Protein AF-A0A8T5U4L3-F1 (afdb_monomer)

Nearest PDB structures (foldseek):
  8riu-assembly1_E  TM=8.566E-01  e=4.916E-09  Candidatus Methanoperedenaceae archaeon GB50
  5dqr-assembly2_E  TM=9.460E-01  e=4.129E-04  Arabidopsis thaliana
  5dqr-assembly1_C  TM=8.097E-01  e=1.346E-04  Arabidopsis thaliana
  5dqr-assembly2_D  TM=8.123E-01  e=2.603E-04  Arabidopsis thaliana
  5dqr-assembly1_A  TM=8.118E-01  e=3.388E-04  Arabidopsis thaliana

Sequence (179 aa):
MVSETESLIAYTFLKNKIIDPGFCTLCGACEIACPLGALHLKTEKVERLTDCSKGLDLCPICYEICPHSEALLLRSLSFVADAPVKNEAVGYYRKIVLAQAGDSQLRSQSRGGAVVTSLLKYGMESGFFDSAIVTQAESQNPSKPVPKVAIVPDDILSAIGSKFFPSSVATAYGSAVYG

Mean predicted aligned error: 5.77 Å

Structure (mmCIF, N/CA/C/O backbone):
data_AF-A0A8T5U4L3-F1
#
_entry.id   AF-A0A8T5U4L3-F1
#
loop_
_atom_site.group_PDB
_atom_site.i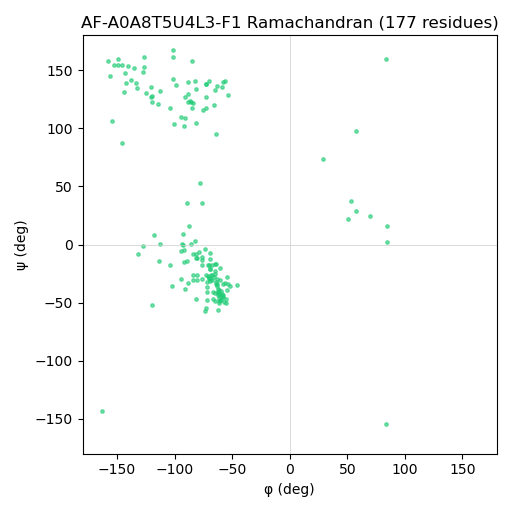d
_atom_site.type_symbol
_atom_site.label_atom_id
_atom_site.label_alt_id
_atom_site.label_comp_id
_atom_site.label_asym_id
_atom_site.label_entity_id
_atom_site.label_seq_id
_atom_site.pdbx_PDB_ins_code
_atom_site.Cartn_x
_atom_site.Cartn_y
_atom_site.Cartn_z
_atom_site.occupancy
_atom_site.B_iso_or_equiv
_atom_site.auth_seq_id
_atom_site.auth_comp_id
_atom_site.auth_asym_id
_atom_site.auth_atom_id
_atom_site.pdbx_PDB_model_num
ATOM 1 N N . MET A 1 1 ? 1.076 -1.850 -40.731 1.00 33.22 1 MET A N 1
ATOM 2 C CA . MET A 1 1 ? 2.542 -1.754 -40.588 1.00 33.22 1 MET A CA 1
ATOM 3 C C . MET A 1 1 ? 2.840 -1.894 -39.108 1.00 33.22 1 MET A C 1
ATOM 5 O O . MET A 1 1 ? 2.626 -0.948 -38.369 1.00 33.22 1 MET A O 1
ATOM 9 N N . VAL A 1 2 ? 3.163 -3.111 -38.671 1.00 37.88 2 VAL A N 1
ATOM 10 C CA . VAL A 1 2 ? 3.524 -3.417 -37.279 1.00 37.88 2 VAL A CA 1
ATOM 11 C C . VAL A 1 2 ? 5.042 -3.286 -37.226 1.00 37.88 2 VAL A C 1
ATOM 13 O O . VAL A 1 2 ? 5.737 -4.117 -37.805 1.00 37.88 2 VAL A O 1
ATOM 16 N N . SER A 1 3 ? 5.545 -2.172 -36.697 1.00 37.97 3 SER A N 1
ATOM 17 C CA . SER A 1 3 ? 6.983 -1.904 -36.633 1.00 37.97 3 SER A CA 1
ATOM 18 C C . SER A 1 3 ? 7.575 -2.469 -35.346 1.00 37.97 3 SER A C 1
ATOM 20 O O . SER A 1 3 ? 7.077 -2.160 -34.271 1.00 37.97 3 SER A O 1
ATOM 22 N N . GLU A 1 4 ? 8.659 -3.227 -35.513 1.00 42.72 4 GLU A N 1
ATOM 23 C CA . GLU A 1 4 ? 9.741 -3.471 -34.548 1.00 42.72 4 GLU A CA 1
ATOM 24 C C . GLU A 1 4 ? 9.340 -4.066 -33.190 1.00 42.72 4 GLU A C 1
ATOM 26 O O . GLU A 1 4 ? 8.959 -3.364 -32.263 1.00 42.72 4 GLU A O 1
ATOM 31 N N . THR A 1 5 ? 9.502 -5.392 -33.095 1.00 48.47 5 THR A N 1
ATOM 32 C CA . THR A 1 5 ? 9.809 -6.168 -31.880 1.00 48.47 5 THR A CA 1
ATOM 33 C C . THR A 1 5 ? 9.284 -5.547 -30.586 1.00 48.47 5 THR A C 1
ATOM 35 O O . THR A 1 5 ? 10.044 -4.986 -29.797 1.00 48.47 5 THR A O 1
ATOM 38 N N . GLU A 1 6 ? 7.971 -5.631 -30.371 1.00 55.09 6 GLU A N 1
ATOM 39 C CA . GLU A 1 6 ? 7.348 -5.150 -29.142 1.00 55.09 6 GLU A CA 1
ATOM 40 C C . GLU A 1 6 ? 7.887 -6.005 -27.985 1.00 55.09 6 GLU A C 1
ATOM 42 O O . GLU A 1 6 ? 7.457 -7.137 -27.766 1.00 55.09 6 GLU A O 1
ATOM 47 N N . SER A 1 7 ? 8.928 -5.511 -27.307 1.00 62.72 7 SER A N 1
ATOM 48 C CA . SER A 1 7 ? 9.550 -6.216 -26.191 1.00 62.72 7 SER A CA 1
ATOM 49 C C . SER A 1 7 ? 8.452 -6.553 -25.186 1.00 62.72 7 SER A C 1
ATOM 51 O O . SER A 1 7 ? 7.718 -5.647 -24.776 1.00 62.72 7 SER A O 1
ATOM 53 N N . LEU A 1 8 ? 8.345 -7.810 -24.749 1.00 79.69 8 LEU A N 1
ATOM 54 C CA . LEU A 1 8 ? 7.308 -8.249 -23.807 1.00 79.69 8 LEU A CA 1
ATOM 55 C C . LEU A 1 8 ? 7.631 -7.807 -22.362 1.00 79.69 8 LEU A C 1
ATOM 57 O O . LEU A 1 8 ? 7.391 -8.501 -21.375 1.00 79.69 8 LEU A O 1
ATOM 61 N N . ILE A 1 9 ? 8.227 -6.626 -22.226 1.00 88.94 9 ILE A N 1
ATOM 62 C CA . ILE A 1 9 ? 8.610 -5.999 -20.975 1.00 88.94 9 ILE A CA 1
ATOM 63 C C . ILE A 1 9 ? 7.443 -5.139 -20.505 1.00 88.94 9 ILE A C 1
ATOM 65 O O . ILE A 1 9 ? 7.170 -4.059 -21.036 1.00 88.94 9 ILE A O 1
ATOM 69 N N . ALA A 1 10 ? 6.777 -5.582 -19.442 1.00 90.75 10 ALA A N 1
ATOM 70 C CA . ALA A 1 10 ? 5.569 -4.936 -18.950 1.00 90.75 10 ALA A CA 1
ATOM 71 C C . ALA A 1 10 ? 5.796 -3.551 -18.328 1.00 90.75 10 ALA A C 1
ATOM 73 O O . ALA A 1 10 ? 4.831 -2.834 -18.068 1.00 90.75 10 ALA A O 1
ATOM 74 N N . TYR A 1 11 ? 7.052 -3.119 -18.152 1.00 93.31 11 TYR A N 1
ATOM 75 C CA . TYR A 1 11 ? 7.355 -1.749 -17.736 1.00 93.31 11 TYR A CA 1
ATOM 76 C C . TYR A 1 11 ? 6.715 -0.714 -18.666 1.00 93.31 11 TYR A C 1
ATOM 78 O O . TYR A 1 11 ? 6.194 0.285 -18.180 1.00 93.31 11 TYR A O 1
ATOM 86 N N . THR A 1 12 ? 6.700 -0.949 -19.981 1.00 90.88 12 THR A N 1
ATOM 87 C CA . THR A 1 12 ? 6.079 -0.019 -20.936 1.00 90.88 12 THR A CA 1
ATOM 88 C C . THR A 1 12 ? 4.577 0.121 -20.672 1.00 90.88 12 THR A C 1
ATOM 90 O O . THR A 1 12 ? 4.053 1.235 -20.652 1.00 90.88 12 THR A O 1
ATOM 93 N N . PHE A 1 13 ? 3.891 -0.984 -20.366 1.00 92.62 13 PHE A N 1
ATOM 94 C CA . PHE A 1 13 ? 2.477 -0.973 -19.982 1.00 92.62 13 PHE A CA 1
ATOM 95 C C . PHE A 1 13 ? 2.256 -0.274 -18.638 1.00 92.62 13 PHE A C 1
ATOM 97 O O . PHE A 1 13 ? 1.394 0.598 -18.544 1.00 92.62 13 PHE A O 1
ATOM 104 N N . LEU A 1 14 ? 3.064 -0.590 -17.621 1.00 94.69 14 LEU A N 1
ATOM 105 C CA . LEU A 1 14 ? 3.035 0.077 -16.315 1.00 94.69 14 LEU A CA 1
ATOM 106 C C . LEU A 1 14 ? 3.215 1.592 -16.459 1.00 94.69 14 LEU A C 1
ATOM 108 O O . LEU A 1 14 ? 2.450 2.366 -15.883 1.00 94.69 14 LEU A O 1
ATOM 112 N N . LYS A 1 15 ? 4.198 2.016 -17.256 1.00 94.69 15 LYS A N 1
ATOM 113 C CA . LYS A 1 15 ? 4.490 3.424 -17.503 1.00 94.69 15 LYS A CA 1
ATOM 114 C C . LYS A 1 15 ? 3.304 4.119 -18.169 1.00 94.69 15 LYS A C 1
ATOM 116 O O . LYS A 1 15 ? 2.768 5.064 -17.601 1.00 94.69 15 LYS A O 1
ATOM 121 N N . ASN A 1 16 ? 2.850 3.604 -19.308 1.00 94.06 16 ASN A N 1
ATOM 122 C CA . ASN A 1 16 ? 1.836 4.265 -20.130 1.00 94.06 16 ASN A CA 1
ATOM 123 C C . ASN A 1 16 ? 0.429 4.227 -19.513 1.00 94.06 16 ASN A C 1
ATOM 125 O O . ASN A 1 16 ? -0.362 5.137 -19.740 1.00 94.06 16 ASN A O 1
ATOM 129 N N . LYS A 1 17 ? 0.080 3.166 -18.771 1.00 94.62 17 LYS A N 1
ATOM 130 C CA . LYS A 1 17 ? -1.271 2.986 -18.212 1.00 94.62 17 LYS A CA 1
ATOM 131 C C . LYS A 1 17 ? -1.415 3.496 -16.783 1.00 94.62 17 LYS A C 1
ATOM 133 O O . LYS A 1 17 ? -2.518 3.885 -16.418 1.00 94.62 17 LYS A O 1
ATOM 138 N N . ILE A 1 18 ? -0.347 3.480 -15.981 1.00 95.50 18 ILE A N 1
ATOM 139 C CA . ILE A 1 18 ? -0.425 3.778 -14.541 1.00 95.50 18 ILE A CA 1
ATOM 140 C C . ILE A 1 18 ? 0.424 4.990 -14.155 1.00 95.50 18 ILE A C 1
ATOM 142 O O . ILE A 1 18 ? -0.082 5.891 -13.491 1.00 95.50 18 ILE A O 1
ATOM 146 N N . ILE A 1 19 ? 1.706 5.020 -14.534 1.00 94.88 19 ILE A N 1
ATOM 147 C CA . ILE A 1 19 ? 2.631 6.065 -14.065 1.00 94.88 19 ILE A CA 1
ATOM 148 C C . ILE A 1 19 ? 2.345 7.398 -14.758 1.00 94.88 19 ILE A C 1
ATOM 150 O O . ILE A 1 19 ? 2.061 8.376 -14.072 1.00 94.88 19 ILE A O 1
ATOM 154 N N . ASP A 1 20 ? 2.381 7.438 -16.091 1.00 95.31 20 ASP A N 1
ATOM 155 C CA . ASP A 1 20 ? 2.196 8.674 -16.861 1.00 95.31 20 ASP A CA 1
ATOM 156 C C . ASP A 1 20 ? 0.808 9.305 -16.650 1.00 95.31 20 ASP A C 1
ATOM 158 O O . ASP A 1 20 ? 0.739 10.526 -16.521 1.00 95.31 20 ASP A O 1
ATOM 162 N N . PRO A 1 21 ? -0.296 8.531 -16.539 1.00 95.62 21 PRO A N 1
ATOM 163 C CA . PRO A 1 21 ? -1.606 9.102 -16.224 1.00 95.62 21 PRO A CA 1
ATOM 164 C C . PRO A 1 21 ? -1.773 9.557 -14.764 1.00 95.62 21 PRO A C 1
ATOM 166 O O . PRO A 1 21 ? -2.821 10.097 -14.423 1.00 95.62 21 PRO A O 1
ATOM 169 N N . GLY A 1 22 ? -0.780 9.334 -13.892 1.00 94.00 22 GLY A N 1
ATOM 170 C CA . GLY A 1 22 ? -0.809 9.788 -12.498 1.00 94.00 22 GLY A CA 1
ATOM 171 C C . GLY A 1 22 ? -1.534 8.862 -11.514 1.00 94.00 22 GLY A C 1
ATOM 172 O O . GLY A 1 22 ? -1.829 9.279 -10.399 1.00 94.00 22 GLY A O 1
ATOM 173 N N . PHE A 1 23 ? -1.799 7.601 -11.872 1.00 93.94 23 PHE A N 1
ATOM 174 C CA . PHE A 1 23 ? -2.418 6.624 -10.962 1.00 93.94 23 PHE A CA 1
ATOM 175 C C . PHE A 1 23 ? -1.427 5.992 -9.973 1.00 93.94 23 PHE A C 1
ATOM 177 O O . PHE A 1 23 ? -1.826 5.293 -9.046 1.00 93.94 23 PHE A O 1
ATOM 184 N N . CYS A 1 24 ? -0.118 6.181 -10.152 1.00 94.81 24 CYS A N 1
ATOM 185 C CA . CYS A 1 24 ? 0.876 5.584 -9.265 1.00 94.81 24 CYS A CA 1
ATOM 186 C C . CYS A 1 24 ? 0.795 6.162 -7.840 1.00 94.81 24 CYS A C 1
ATOM 188 O O . CYS A 1 24 ? 1.047 7.340 -7.622 1.00 94.81 24 CYS A O 1
ATOM 190 N N . THR A 1 25 ? 0.536 5.304 -6.849 1.00 93.25 25 THR A N 1
ATOM 191 C CA . THR A 1 25 ? 0.486 5.672 -5.420 1.00 93.25 25 THR A CA 1
ATOM 192 C C . THR A 1 25 ? 1.820 5.494 -4.690 1.00 93.25 25 THR A C 1
ATOM 194 O O . THR A 1 25 ? 1.864 5.579 -3.466 1.00 93.25 25 THR A O 1
ATOM 197 N N . LEU A 1 26 ? 2.906 5.211 -5.422 1.00 94.81 26 LEU A N 1
ATOM 198 C CA . LEU A 1 26 ? 4.257 5.002 -4.878 1.00 94.81 26 LEU A CA 1
ATOM 199 C C . LEU A 1 26 ? 4.309 3.941 -3.757 1.00 94.81 26 LEU A C 1
ATOM 201 O O . LEU A 1 26 ? 5.067 4.058 -2.800 1.00 94.81 26 LEU A O 1
ATOM 205 N N . CYS A 1 27 ? 3.520 2.869 -3.890 1.00 94.56 27 CYS A N 1
ATOM 206 C CA . CYS A 1 27 ? 3.454 1.796 -2.891 1.00 94.56 27 CYS A CA 1
ATOM 207 C C . CYS A 1 27 ? 4.721 0.924 -2.809 1.00 94.56 27 CYS A C 1
ATOM 209 O O . CYS A 1 27 ? 4.897 0.215 -1.823 1.00 94.56 27 CYS A O 1
ATOM 211 N N . GLY A 1 28 ? 5.592 0.953 -3.824 1.00 95.25 28 GLY A N 1
ATOM 212 C CA . GLY A 1 28 ? 6.867 0.220 -3.849 1.00 95.25 28 GLY A CA 1
ATOM 213 C C . GLY A 1 28 ? 6.793 -1.238 -4.300 1.00 95.25 28 GLY A C 1
ATOM 214 O O . GLY A 1 28 ? 7.817 -1.910 -4.353 1.00 95.25 28 GLY A O 1
ATOM 215 N N . ALA A 1 29 ? 5.612 -1.734 -4.681 1.00 95.25 29 ALA A N 1
ATOM 216 C CA . ALA A 1 29 ? 5.433 -3.138 -5.059 1.00 95.25 29 ALA A CA 1
ATOM 217 C C . ALA A 1 29 ? 6.279 -3.535 -6.282 1.00 95.25 29 ALA A C 1
ATOM 219 O O . ALA A 1 29 ? 6.872 -4.609 -6.316 1.00 95.25 29 ALA A O 1
ATOM 220 N N . CYS A 1 30 ? 6.380 -2.645 -7.272 1.00 95.44 30 CYS A N 1
ATOM 221 C CA . CYS A 1 30 ? 7.162 -2.887 -8.480 1.00 95.44 30 CYS A CA 1
ATOM 222 C C . CYS A 1 30 ? 8.681 -2.838 -8.255 1.00 95.44 30 CYS A C 1
ATOM 224 O O . CYS A 1 30 ? 9.402 -3.480 -9.009 1.00 95.44 30 CYS A O 1
ATOM 226 N N . GLU A 1 31 ? 9.161 -2.102 -7.249 1.00 95.19 31 GLU A N 1
ATOM 227 C CA . GLU A 1 31 ? 10.578 -2.057 -6.866 1.00 95.19 31 GLU A CA 1
ATOM 228 C C . GLU A 1 31 ? 10.974 -3.359 -6.173 1.00 95.19 31 GLU A C 1
ATOM 230 O O . GLU A 1 31 ? 11.873 -4.050 -6.645 1.00 95.19 31 GLU A O 1
ATOM 235 N N . ILE A 1 32 ? 10.246 -3.746 -5.120 1.00 94.06 32 ILE A N 1
ATOM 236 C CA . ILE A 1 32 ? 10.597 -4.930 -4.326 1.00 94.06 32 ILE A CA 1
ATOM 237 C C . ILE A 1 32 ? 10.396 -6.247 -5.087 1.00 94.06 32 ILE A C 1
ATOM 239 O O . ILE A 1 32 ? 11.133 -7.203 -4.868 1.00 94.06 32 ILE A O 1
ATOM 243 N N . ALA A 1 33 ? 9.422 -6.311 -6.001 1.00 93.81 33 ALA A N 1
ATOM 244 C CA . ALA A 1 33 ? 9.167 -7.508 -6.800 1.00 93.81 33 ALA A CA 1
ATOM 245 C C . ALA A 1 33 ? 10.109 -7.641 -8.011 1.00 93.81 33 ALA A C 1
ATOM 247 O O . ALA A 1 33 ? 10.103 -8.679 -8.670 1.00 93.81 33 ALA A O 1
ATOM 248 N N . CYS A 1 34 ? 10.881 -6.604 -8.362 1.00 93.44 34 CYS A N 1
ATOM 249 C CA . CYS A 1 34 ? 11.700 -6.622 -9.570 1.00 93.44 34 CYS A CA 1
ATOM 250 C C . CYS A 1 34 ? 12.945 -7.507 -9.386 1.00 93.44 34 CYS A C 1
ATOM 252 O O . CYS A 1 34 ? 13.848 -7.124 -8.642 1.00 93.44 34 CYS A O 1
ATOM 254 N N . PRO A 1 35 ? 13.091 -8.614 -10.138 1.00 90.31 35 PRO A N 1
ATOM 255 C CA . PRO A 1 35 ? 14.251 -9.497 -9.995 1.00 90.31 35 PRO A CA 1
ATOM 256 C C . PRO A 1 35 ? 15.556 -8.855 -10.486 1.00 90.31 35 PRO A C 1
ATOM 258 O O . PRO A 1 35 ? 16.638 -9.286 -10.108 1.00 90.31 35 PRO A O 1
ATOM 261 N N . LEU A 1 36 ? 15.461 -7.827 -11.336 1.00 91.75 36 LEU A N 1
ATOM 262 C CA . LEU A 1 36 ? 16.613 -7.110 -11.884 1.00 91.75 36 LEU A CA 1
ATOM 263 C C . LEU A 1 36 ? 16.980 -5.850 -11.087 1.00 91.75 36 LEU A C 1
ATOM 265 O O . LEU A 1 36 ? 17.938 -5.177 -11.456 1.00 91.75 36 LEU A O 1
ATOM 269 N N . GLY A 1 37 ? 16.190 -5.462 -10.077 1.00 92.75 37 GLY A N 1
ATOM 270 C CA . GLY A 1 37 ? 16.364 -4.165 -9.409 1.00 92.75 37 GLY A CA 1
ATOM 271 C C . GLY A 1 37 ? 16.265 -2.969 -10.370 1.00 92.75 37 GLY A C 1
ATOM 272 O O . GLY A 1 37 ? 16.895 -1.937 -10.162 1.00 92.75 37 GLY A O 1
ATOM 273 N N . ALA A 1 38 ? 15.507 -3.106 -11.464 1.00 93.88 38 ALA A N 1
ATOM 274 C CA . ALA A 1 38 ? 15.464 -2.113 -12.538 1.00 93.88 38 ALA A CA 1
ATOM 275 C C . ALA A 1 38 ? 14.628 -0.866 -12.197 1.00 93.88 38 ALA A C 1
ATOM 277 O O . ALA A 1 38 ? 14.685 0.120 -12.935 1.00 93.88 38 ALA A O 1
ATOM 278 N N . LEU A 1 39 ? 13.833 -0.917 -11.126 1.00 94.94 39 LEU A N 1
ATOM 279 C CA . LEU A 1 39 ? 12.932 0.148 -10.692 1.00 94.94 39 LEU A CA 1
ATOM 280 C C . LEU A 1 39 ? 13.301 0.601 -9.289 1.00 94.94 39 LEU A C 1
ATOM 282 O O . LEU A 1 39 ? 13.505 -0.238 -8.418 1.00 94.94 39 LEU A O 1
ATOM 286 N N . HIS A 1 40 ? 13.324 1.913 -9.083 1.00 94.44 40 HIS A N 1
ATOM 287 C CA . HIS A 1 40 ? 13.604 2.519 -7.790 1.00 94.44 40 HIS A CA 1
ATOM 288 C C . HIS A 1 40 ? 12.584 3.607 -7.465 1.00 94.44 40 HIS A C 1
ATOM 290 O O . HIS A 1 40 ? 12.250 4.431 -8.326 1.00 94.44 40 HIS A O 1
ATOM 296 N N . LEU A 1 41 ? 12.073 3.622 -6.235 1.00 92.12 41 LEU A N 1
ATOM 297 C CA . LEU A 1 41 ? 11.170 4.677 -5.788 1.00 92.12 41 LEU A CA 1
ATOM 298 C C . LEU A 1 41 ? 11.952 5.879 -5.260 1.00 92.12 41 LEU A C 1
ATOM 300 O O . LEU A 1 41 ? 12.695 5.794 -4.286 1.00 92.12 41 LEU A O 1
ATOM 304 N N . LYS A 1 42 ? 11.699 7.038 -5.865 1.00 87.00 42 LYS A N 1
ATOM 305 C CA . LYS A 1 42 ? 12.031 8.351 -5.307 1.00 87.00 42 LYS A CA 1
ATOM 306 C C . LYS A 1 42 ? 10.768 8.984 -4.722 1.00 87.00 42 LYS A C 1
ATOM 308 O O . LYS A 1 42 ? 9.660 8.540 -5.011 1.00 87.00 42 LYS A O 1
ATOM 313 N N . THR A 1 43 ? 10.936 10.054 -3.944 1.00 78.38 43 THR A N 1
ATOM 314 C CA . THR A 1 43 ? 9.862 10.736 -3.193 1.00 78.38 43 THR A CA 1
ATOM 315 C C . THR A 1 43 ? 8.585 10.994 -4.001 1.00 78.38 43 THR A C 1
ATOM 317 O O . THR A 1 43 ? 7.496 10.908 -3.449 1.00 78.38 43 THR A O 1
ATOM 320 N N . GLU A 1 44 ? 8.705 11.280 -5.301 1.00 84.06 44 GLU A N 1
ATOM 321 C CA . GLU A 1 44 ? 7.572 11.690 -6.145 1.00 84.06 44 GLU A CA 1
ATOM 322 C C . GLU A 1 44 ? 7.418 10.861 -7.428 1.00 84.06 44 GLU A C 1
ATOM 324 O O . GLU A 1 44 ? 6.512 11.109 -8.219 1.00 84.06 44 GLU A O 1
ATOM 329 N N . LYS A 1 45 ? 8.305 9.890 -7.685 1.00 90.25 45 LYS A N 1
ATOM 330 C CA . LYS A 1 45 ? 8.281 9.127 -8.942 1.00 90.25 45 LYS A CA 1
ATOM 331 C C . LYS A 1 45 ? 8.966 7.775 -8.838 1.00 90.25 45 LYS A C 1
ATOM 333 O O . LYS A 1 45 ? 9.877 7.577 -8.038 1.00 90.25 45 LYS A O 1
ATOM 338 N N . VAL A 1 46 ? 8.584 6.882 -9.744 1.00 93.12 46 VAL A N 1
ATOM 339 C CA . VAL A 1 46 ? 9.317 5.644 -10.019 1.00 93.12 46 VAL A CA 1
ATOM 340 C C . VAL A 1 46 ? 10.364 5.928 -11.092 1.00 93.12 46 VAL A C 1
ATOM 342 O O . VAL A 1 46 ? 10.038 6.382 -12.189 1.00 93.12 46 VAL A O 1
ATOM 345 N N . GLU A 1 47 ? 11.626 5.670 -10.783 1.00 93.00 47 GLU A N 1
ATOM 346 C CA . GLU A 1 47 ? 12.742 5.793 -11.713 1.00 93.00 47 GLU A CA 1
ATOM 347 C C . GLU A 1 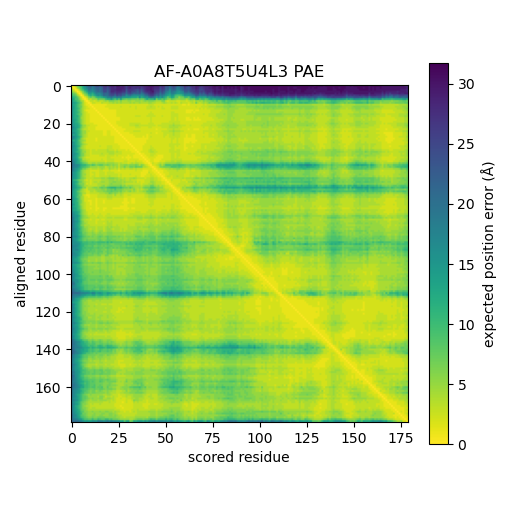47 ? 13.113 4.424 -12.284 1.00 93.00 47 GLU A C 1
ATOM 349 O O . GLU A 1 47 ? 13.170 3.430 -11.561 1.00 93.00 47 GLU A O 1
ATOM 354 N N . ARG A 1 48 ? 13.374 4.371 -13.594 1.00 92.94 48 ARG A N 1
ATOM 355 C CA . ARG A 1 48 ? 13.907 3.180 -14.255 1.00 92.94 48 ARG A CA 1
ATOM 356 C C . ARG A 1 48 ? 15.425 3.290 -14.325 1.00 92.94 48 ARG A C 1
ATOM 358 O O . ARG A 1 48 ? 15.944 4.097 -15.089 1.00 92.94 48 ARG A O 1
ATOM 365 N N . LEU A 1 49 ? 16.116 2.467 -13.545 1.00 92.50 49 LEU A N 1
ATOM 366 C CA . LEU A 1 49 ? 17.577 2.438 -13.471 1.00 92.50 49 LEU A CA 1
ATOM 367 C C . LEU A 1 49 ? 18.206 1.657 -14.625 1.00 92.50 49 LEU A C 1
ATOM 369 O O . LEU A 1 49 ? 19.327 1.938 -15.039 1.00 92.50 49 LEU A O 1
ATOM 373 N N . THR A 1 50 ? 17.514 0.640 -15.139 1.00 90.12 50 THR A N 1
ATOM 374 C CA . THR A 1 50 ? 18.053 -0.236 -16.185 1.00 90.12 50 THR A CA 1
ATOM 375 C C . THR A 1 50 ? 16.971 -0.651 -17.171 1.00 90.12 50 THR A C 1
ATOM 377 O O . THR A 1 50 ? 15.792 -0.804 -16.838 1.00 90.12 50 THR A 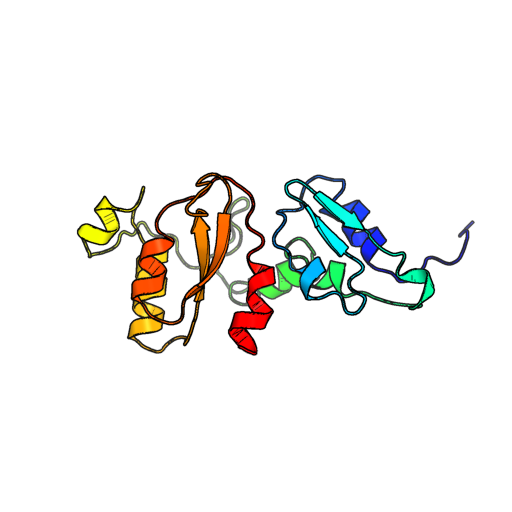O 1
ATOM 380 N N . ASP A 1 51 ? 17.382 -0.832 -18.421 1.00 89.56 51 ASP A N 1
ATOM 381 C CA . ASP A 1 51 ? 16.515 -1.374 -19.451 1.00 89.56 51 ASP A CA 1
ATOM 382 C C . ASP A 1 51 ? 16.458 -2.905 -19.371 1.00 89.56 51 ASP A C 1
ATOM 384 O O . ASP A 1 51 ? 17.394 -3.593 -19.771 1.00 89.56 51 ASP A O 1
ATOM 388 N N . CYS A 1 52 ? 15.342 -3.425 -18.857 1.00 88.94 52 CYS A N 1
ATOM 389 C CA . CYS A 1 52 ? 15.077 -4.860 -18.749 1.00 88.94 52 CYS A CA 1
ATOM 390 C C . CYS A 1 52 ? 15.200 -5.623 -20.078 1.00 88.94 52 CYS A C 1
ATOM 392 O O . CYS A 1 52 ? 15.532 -6.803 -20.041 1.00 88.94 52 CYS A O 1
ATOM 394 N N . SER A 1 53 ? 14.970 -4.972 -21.228 1.00 87.31 53 SER A N 1
ATOM 395 C CA . SER A 1 53 ? 15.052 -5.621 -22.549 1.00 87.31 53 SER A CA 1
ATOM 396 C C . SER A 1 53 ? 16.462 -6.122 -22.889 1.00 87.31 53 SER A C 1
ATOM 398 O O . SER A 1 53 ? 16.632 -6.967 -23.759 1.00 87.31 53 SER A O 1
ATOM 400 N N . LYS A 1 54 ? 17.488 -5.635 -22.178 1.00 85.12 54 LYS A N 1
ATOM 401 C CA . LYS A 1 54 ? 18.882 -6.058 -22.364 1.00 85.12 54 LYS A CA 1
ATOM 402 C C . LYS A 1 54 ? 19.204 -7.421 -21.752 1.00 85.12 54 LYS A C 1
ATOM 404 O O . LYS A 1 54 ? 20.250 -7.976 -22.066 1.00 85.12 54 LYS A O 1
ATOM 409 N N . GLY A 1 55 ? 18.366 -7.919 -20.843 1.00 81.44 55 GLY A N 1
ATOM 410 C CA . GLY A 1 55 ? 18.618 -9.167 -20.114 1.00 81.44 55 GLY A CA 1
ATOM 411 C C . GLY A 1 55 ? 17.439 -10.134 -20.082 1.00 81.44 55 GLY A C 1
ATOM 412 O O . GLY A 1 55 ? 17.604 -11.252 -19.608 1.00 81.44 55 GLY A O 1
ATOM 413 N N . LEU A 1 56 ? 16.262 -9.714 -20.549 1.00 85.50 56 LEU A N 1
ATOM 414 C CA . LEU A 1 56 ? 15.046 -10.518 -20.579 1.00 85.50 56 LEU A CA 1
ATOM 415 C C . LEU A 1 56 ? 14.267 -10.216 -21.859 1.00 85.50 56 LEU A C 1
ATOM 417 O O . LEU A 1 56 ? 14.087 -9.052 -22.211 1.00 85.50 56 LEU A O 1
ATOM 421 N N . ASP A 1 57 ? 13.719 -11.258 -22.477 1.00 85.06 57 ASP A N 1
ATOM 422 C CA . ASP A 1 57 ? 12.805 -11.113 -23.617 1.00 85.06 57 ASP A CA 1
ATOM 423 C C . ASP A 1 57 ? 11.355 -10.847 -23.164 1.00 85.06 57 ASP A C 1
ATOM 425 O O . ASP A 1 57 ? 10.568 -10.220 -23.876 1.00 85.06 57 ASP A O 1
ATOM 429 N N . LEU A 1 58 ? 11.002 -11.296 -21.951 1.00 88.88 58 LEU A N 1
ATOM 430 C CA . LEU A 1 58 ? 9.667 -11.211 -21.349 1.00 88.88 58 LEU A CA 1
ATOM 431 C C . LEU A 1 58 ? 9.776 -10.964 -19.840 1.00 88.88 58 LEU A C 1
ATOM 433 O O . LEU A 1 58 ? 10.494 -11.671 -19.135 1.00 88.88 58 LEU A O 1
ATOM 437 N N . CYS A 1 59 ? 9.028 -9.985 -19.328 1.00 93.25 59 CYS A N 1
ATOM 438 C CA . CYS A 1 59 ? 8.901 -9.750 -17.889 1.00 93.25 59 CYS A CA 1
ATOM 439 C C . CYS A 1 59 ? 7.570 -9.050 -17.561 1.00 93.25 59 CYS A 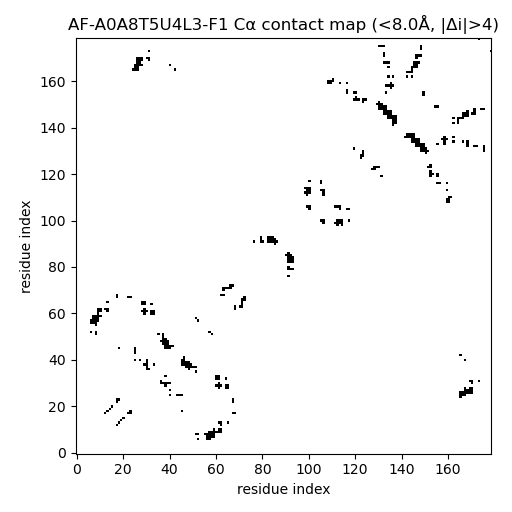C 1
ATOM 441 O O . CYS A 1 59 ? 7.451 -7.846 -17.815 1.00 93.25 59 CYS A O 1
ATOM 443 N N . PRO A 1 60 ? 6.581 -9.757 -16.978 1.00 92.19 60 PRO A N 1
ATOM 444 C CA . PRO A 1 60 ? 5.265 -9.189 -16.667 1.00 92.19 60 PRO A CA 1
ATOM 445 C C . PRO A 1 60 ? 5.161 -8.538 -15.273 1.00 92.19 60 PRO A C 1
ATOM 447 O O . PRO A 1 60 ? 4.233 -7.778 -14.992 1.00 92.19 60 PRO A O 1
ATOM 450 N N . ILE A 1 61 ? 6.140 -8.801 -14.404 1.00 94.31 61 ILE A N 1
ATOM 451 C CA . ILE A 1 61 ? 6.027 -8.679 -12.942 1.00 94.31 61 ILE A CA 1
ATOM 452 C C . ILE A 1 61 ? 5.582 -7.291 -12.472 1.00 94.31 61 ILE A C 1
ATOM 454 O O . ILE A 1 61 ? 4.656 -7.171 -11.674 1.00 94.31 61 ILE A O 1
ATOM 458 N N . CYS A 1 62 ? 6.235 -6.224 -12.945 1.00 94.94 62 CYS A N 1
ATOM 459 C CA . CYS A 1 62 ? 5.994 -4.879 -12.417 1.00 94.94 62 CYS A CA 1
ATOM 460 C C . CYS A 1 62 ? 4.588 -4.346 -12.737 1.00 94.94 62 CYS A C 1
ATOM 462 O O . CYS A 1 62 ? 4.070 -3.524 -11.981 1.00 94.94 62 CYS A O 1
ATOM 464 N N . TYR A 1 63 ? 3.972 -4.820 -13.825 1.00 94.81 63 TYR A N 1
ATOM 465 C CA . TYR A 1 63 ? 2.587 -4.506 -14.157 1.00 94.81 63 TYR A CA 1
ATOM 466 C C . TYR A 1 63 ? 1.616 -5.389 -13.372 1.00 94.81 63 TYR A C 1
ATOM 468 O O . TYR A 1 63 ? 0.702 -4.858 -12.752 1.00 94.81 63 TYR A O 1
ATOM 476 N N . GLU A 1 64 ? 1.845 -6.703 -13.324 1.00 93.94 64 GLU A N 1
ATOM 477 C CA . GLU A 1 64 ? 0.954 -7.648 -12.631 1.00 93.94 64 GLU A CA 1
ATOM 478 C C . GLU A 1 64 ? 0.871 -7.420 -11.118 1.00 93.94 64 GLU A C 1
ATOM 480 O O . GLU A 1 64 ? -0.181 -7.637 -10.523 1.00 93.94 64 GLU A O 1
ATOM 485 N N . ILE A 1 65 ? 1.951 -6.949 -10.486 1.00 94.56 65 ILE A N 1
ATOM 486 C CA . ILE A 1 65 ? 1.959 -6.633 -9.050 1.00 94.56 65 ILE A CA 1
ATOM 487 C C . ILE A 1 65 ? 1.365 -5.249 -8.737 1.00 94.56 65 ILE A C 1
ATOM 489 O O . ILE A 1 65 ? 1.191 -4.885 -7.574 1.00 94.56 65 ILE A O 1
ATOM 493 N N . CYS A 1 66 ? 1.077 -4.433 -9.755 1.00 95.31 66 CYS A N 1
ATOM 494 C CA . CYS A 1 66 ? 0.529 -3.102 -9.538 1.00 95.31 66 CYS A CA 1
ATOM 495 C C . CYS A 1 66 ? -0.941 -3.202 -9.095 1.00 95.31 66 CYS A C 1
ATOM 497 O O . CYS A 1 66 ? -1.743 -3.781 -9.833 1.00 95.31 66 CYS A O 1
ATOM 499 N N . PRO A 1 67 ? -1.346 -2.585 -7.965 1.00 93.69 67 PRO A N 1
ATOM 500 C CA . PRO A 1 67 ? -2.737 -2.629 -7.496 1.00 93.69 67 PRO A CA 1
ATOM 501 C C . PRO A 1 67 ? -3.727 -1.929 -8.440 1.00 93.69 67 PRO A C 1
ATOM 503 O O . PRO A 1 67 ? -4.926 -2.163 -8.350 1.00 93.69 67 PRO A O 1
ATOM 506 N N . HIS A 1 68 ? -3.232 -1.094 -9.358 1.00 93.94 68 HIS A N 1
ATOM 507 C CA . HIS A 1 68 ? -4.036 -0.443 -10.394 1.00 93.94 68 HIS A CA 1
ATOM 508 C C . HIS A 1 68 ? -4.077 -1.228 -11.712 1.00 93.94 68 HIS A C 1
ATOM 510 O O . HIS A 1 68 ? -4.707 -0.778 -12.667 1.00 93.94 68 HIS A O 1
ATOM 516 N N . SER A 1 69 ? -3.400 -2.379 -11.799 1.00 93.88 69 SER A N 1
ATOM 517 C CA . SER A 1 69 ? -3.587 -3.283 -12.933 1.00 93.88 69 SER A CA 1
ATOM 518 C C . SER A 1 69 ? -4.966 -3.932 -12.849 1.00 93.88 69 SER A C 1
ATOM 520 O O . SER A 1 69 ? -5.431 -4.307 -11.771 1.00 93.88 69 SER A O 1
ATOM 522 N N . GLU A 1 70 ? -5.625 -4.080 -13.995 1.00 89.56 70 GLU A N 1
ATOM 523 C CA . GLU A 1 70 ? -6.976 -4.641 -14.063 1.00 89.56 70 GLU A CA 1
ATOM 524 C C . GLU A 1 70 ? -7.029 -6.059 -13.479 1.00 89.56 70 GLU A C 1
ATOM 526 O O . GLU A 1 70 ? -7.892 -6.364 -12.656 1.00 89.56 70 GLU A O 1
ATOM 531 N N . ALA A 1 71 ? -6.056 -6.903 -13.834 1.00 89.06 71 ALA A N 1
ATOM 532 C CA . ALA A 1 71 ? -5.982 -8.279 -13.358 1.00 89.06 71 ALA A CA 1
ATOM 533 C C . ALA A 1 71 ? -5.877 -8.363 -11.826 1.00 89.06 71 ALA A C 1
ATOM 535 O O . ALA A 1 71 ? -6.624 -9.121 -11.198 1.00 89.06 71 ALA A O 1
ATOM 536 N N . LEU A 1 72 ? -4.989 -7.573 -11.205 1.00 91.81 72 LEU A N 1
ATOM 537 C CA . LEU A 1 72 ? -4.825 -7.605 -9.752 1.00 91.81 72 LEU A CA 1
ATOM 538 C C . LEU A 1 72 ? -6.015 -6.971 -9.031 1.00 91.81 72 LEU A C 1
ATOM 540 O O . LEU A 1 72 ? -6.430 -7.485 -7.991 1.00 91.81 72 LEU A O 1
ATOM 544 N N . LEU A 1 73 ? -6.600 -5.907 -9.586 1.00 88.94 73 LEU A N 1
ATOM 545 C CA . LEU A 1 73 ? -7.794 -5.274 -9.033 1.00 88.94 73 LEU A CA 1
ATOM 546 C C . LEU A 1 73 ? -8.979 -6.251 -9.008 1.00 88.94 73 LEU A C 1
ATOM 548 O O . LEU A 1 73 ? -9.590 -6.451 -7.958 1.00 88.94 73 LEU A O 1
ATOM 552 N N . LEU A 1 74 ? -9.264 -6.919 -10.131 1.00 88.25 74 LEU A N 1
ATOM 553 C CA . LEU A 1 74 ? -10.335 -7.918 -10.223 1.00 88.25 74 LEU A CA 1
ATOM 554 C C . LEU A 1 74 ? -10.098 -9.091 -9.266 1.00 88.25 74 LEU A C 1
ATOM 556 O O . LEU A 1 74 ? -11.015 -9.514 -8.561 1.00 88.25 74 LEU A O 1
ATOM 560 N N . ARG A 1 75 ? -8.856 -9.585 -9.185 1.00 91.56 75 ARG A N 1
ATOM 561 C CA . ARG A 1 75 ? -8.490 -10.661 -8.255 1.00 91.56 75 ARG A CA 1
ATOM 562 C C . ARG A 1 75 ? -8.687 -10.241 -6.800 1.00 91.56 75 ARG A C 1
ATOM 564 O O . ARG A 1 75 ? -9.250 -11.011 -6.023 1.00 91.56 75 ARG A O 1
ATOM 571 N N . SER A 1 76 ? -8.277 -9.025 -6.448 1.00 89.56 76 SER A N 1
ATOM 572 C CA . SER A 1 76 ? -8.392 -8.482 -5.089 1.00 89.56 76 SER A CA 1
ATOM 573 C C . SER A 1 76 ? -9.844 -8.288 -4.657 1.00 89.56 76 SER A C 1
ATOM 575 O O . SER A 1 76 ? -10.136 -8.383 -3.474 1.00 89.56 76 SER A O 1
ATOM 577 N N . LEU A 1 77 ? -10.766 -8.064 -5.597 1.00 88.69 77 LEU A N 1
ATOM 578 C CA . LEU A 1 77 ? -12.195 -7.886 -5.321 1.00 88.69 77 LEU A CA 1
ATOM 579 C C . LEU A 1 77 ? -13.013 -9.186 -5.383 1.00 88.69 77 LEU A C 1
ATOM 581 O O . LEU A 1 77 ? -14.198 -9.181 -5.053 1.00 88.69 77 LEU A O 1
ATOM 585 N N . SER A 1 78 ? -12.403 -10.308 -5.771 1.00 91.06 78 SER A N 1
ATOM 586 C CA . SER A 1 78 ? -13.113 -11.580 -5.979 1.00 91.06 78 SER A CA 1
ATOM 587 C C . SER A 1 78 ? -13.893 -12.068 -4.749 1.00 91.06 78 SER A C 1
ATOM 589 O O . SER A 1 78 ? -14.983 -12.615 -4.892 1.00 91.06 78 SER A O 1
ATOM 591 N N . PHE A 1 79 ? -13.399 -11.803 -3.536 1.00 90.62 79 PHE A N 1
ATOM 592 C CA . PHE A 1 79 ? -14.033 -12.223 -2.278 1.00 90.62 79 PHE A CA 1
ATOM 593 C C . PHE A 1 79 ? -15.352 -11.494 -1.948 1.00 90.62 79 PHE A C 1
ATOM 595 O O . PHE A 1 79 ? -16.069 -11.913 -1.034 1.00 90.62 79 PHE A O 1
ATOM 602 N N . VAL A 1 80 ? -15.658 -10.401 -2.657 1.00 91.94 80 VAL A N 1
ATOM 603 C CA . VAL A 1 80 ? -16.926 -9.650 -2.576 1.00 91.94 80 VAL A CA 1
ATOM 604 C C . VAL A 1 80 ? -17.687 -9.650 -3.901 1.00 91.94 80 VAL A C 1
ATOM 606 O O . VAL A 1 80 ? -18.684 -8.946 -4.026 1.00 91.94 80 VAL A O 1
ATOM 609 N N . ALA A 1 81 ? -17.251 -10.427 -4.895 1.00 88.06 81 ALA A N 1
ATOM 610 C CA . ALA A 1 81 ? -17.884 -10.449 -6.213 1.00 88.06 81 ALA A CA 1
ATOM 611 C C . ALA A 1 81 ? -19.326 -10.992 -6.186 1.00 88.06 81 ALA A C 1
ATOM 613 O O . ALA A 1 81 ? -20.115 -10.675 -7.071 1.00 88.06 81 ALA A O 1
ATOM 614 N N . ASP A 1 82 ? -19.674 -11.777 -5.164 1.00 91.44 82 ASP A N 1
ATOM 615 C CA . ASP A 1 82 ? -21.014 -12.313 -4.906 1.00 91.44 82 ASP A CA 1
ATOM 616 C C . ASP A 1 82 ? -21.914 -11.354 -4.108 1.00 91.44 82 ASP A C 1
ATOM 618 O O . ASP A 1 82 ? -23.048 -11.698 -3.770 1.00 91.44 82 ASP A O 1
ATOM 622 N N . ALA A 1 83 ? -21.417 -10.165 -3.754 1.00 92.75 83 ALA A N 1
ATOM 623 C CA . ALA A 1 83 ? -22.170 -9.238 -2.931 1.00 92.75 83 ALA A CA 1
ATOM 624 C C . ALA A 1 83 ? -23.457 -8.783 -3.647 1.00 92.75 83 ALA A C 1
ATOM 626 O O . ALA A 1 83 ? -23.421 -8.420 -4.824 1.00 92.75 83 ALA A O 1
ATOM 627 N N . PRO A 1 84 ? -24.596 -8.724 -2.931 1.00 90.31 84 PRO A N 1
ATOM 628 C CA . PRO A 1 84 ? -25.888 -8.404 -3.537 1.00 90.31 84 PRO A CA 1
ATOM 629 C C . PRO A 1 84 ? -25.999 -6.939 -3.971 1.00 90.31 84 PRO A C 1
ATOM 631 O O . PRO A 1 84 ? -26.894 -6.587 -4.736 1.00 90.31 84 PRO A O 1
ATOM 634 N N . VAL A 1 85 ? -25.121 -6.072 -3.455 1.00 90.62 85 VAL A N 1
ATOM 635 C CA . VAL A 1 85 ? -25.140 -4.636 -3.712 1.00 90.62 85 VAL A CA 1
ATOM 636 C C . VAL A 1 85 ? -23.836 -4.213 -4.3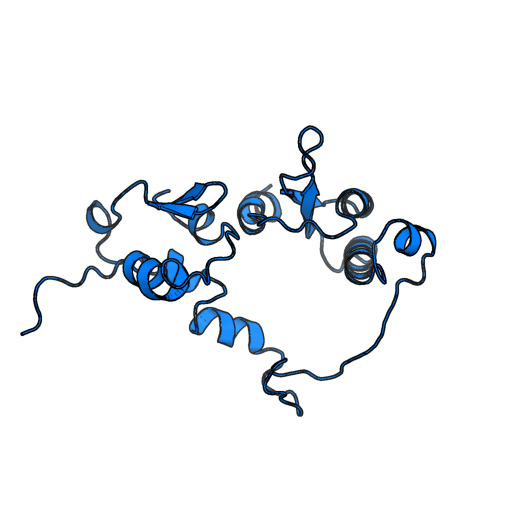70 1.00 90.62 85 VAL A C 1
ATOM 638 O O . VAL A 1 85 ? -22.741 -4.454 -3.855 1.00 90.62 85 VAL A O 1
ATOM 641 N N . LYS A 1 86 ? -23.981 -3.512 -5.495 1.00 90.94 86 LYS A N 1
ATOM 642 C CA . LYS A 1 86 ? -22.911 -2.784 -6.166 1.00 90.94 86 LYS A CA 1
ATOM 643 C C . LYS A 1 86 ? -23.287 -1.312 -6.224 1.00 90.94 86 LYS A C 1
ATOM 645 O O . LYS A 1 86 ? -24.325 -0.962 -6.777 1.00 90.94 86 LYS A O 1
ATOM 650 N N . ASN A 1 87 ? -22.444 -0.453 -5.667 1.00 92.06 87 ASN A N 1
ATOM 651 C CA . ASN A 1 87 ? -22.548 0.990 -5.845 1.00 92.06 87 ASN A CA 1
ATOM 652 C C . ASN A 1 87 ? -21.511 1.455 -6.876 1.00 92.06 87 ASN A C 1
ATOM 654 O O . ASN A 1 87 ? -20.395 0.943 -6.895 1.00 92.06 87 ASN A O 1
ATOM 658 N N . GLU A 1 88 ? -21.861 2.427 -7.717 1.00 89.06 88 GLU A N 1
ATOM 659 C CA . GLU A 1 88 ? -20.967 2.917 -8.778 1.00 89.06 88 GLU A CA 1
ATOM 660 C C . GLU A 1 88 ? -19.679 3.558 -8.240 1.00 89.06 88 GLU A C 1
ATOM 662 O O . GLU A 1 88 ? -18.620 3.370 -8.828 1.00 89.06 88 GLU A O 1
ATOM 667 N N . ALA A 1 89 ? -19.747 4.263 -7.107 1.00 89.69 89 ALA A N 1
ATOM 668 C CA . ALA A 1 89 ? -18.604 4.961 -6.520 1.00 89.69 89 ALA A CA 1
ATOM 669 C C . ALA A 1 89 ? -17.777 4.086 -5.561 1.00 89.69 89 ALA A C 1
ATOM 671 O O . ALA A 1 89 ? -16.568 4.263 -5.457 1.00 89.69 89 ALA A O 1
ATOM 672 N N . VAL A 1 90 ? -18.421 3.160 -4.840 1.00 87.69 90 VAL A N 1
ATOM 673 C CA . VAL A 1 90 ? -17.783 2.365 -3.765 1.00 87.69 90 VAL A CA 1
ATOM 674 C C . VAL A 1 90 ? -17.466 0.925 -4.197 1.00 87.69 90 VAL A C 1
ATOM 676 O O . VAL A 1 90 ? -16.647 0.256 -3.574 1.00 87.69 90 VAL A O 1
ATOM 679 N N . GLY A 1 91 ? -18.083 0.432 -5.273 1.00 89.69 91 GLY A N 1
ATOM 680 C CA . GLY A 1 91 ? -17.939 -0.948 -5.734 1.00 89.69 91 GLY A CA 1
ATOM 681 C C . GLY A 1 91 ? -18.865 -1.931 -5.008 1.00 89.69 91 GLY A C 1
ATOM 682 O O . GLY A 1 91 ? -19.953 -1.569 -4.550 1.00 89.69 91 GLY A O 1
ATOM 683 N N . TYR A 1 92 ? -18.454 -3.200 -4.957 1.00 91.31 92 TYR A N 1
ATOM 684 C CA . TYR A 1 92 ? -19.199 -4.279 -4.301 1.00 91.31 92 TYR A CA 1
ATOM 685 C C . TYR A 1 92 ? -18.969 -4.281 -2.789 1.00 91.31 92 TYR A C 1
ATOM 687 O O . TYR A 1 92 ? -17.830 -4.215 -2.327 1.00 91.31 92 TYR A O 1
ATOM 695 N N . TYR A 1 93 ? -20.045 -4.405 -2.012 1.00 92.31 93 TYR A N 1
ATOM 696 C CA . TYR A 1 93 ? -19.967 -4.517 -0.556 1.00 92.31 93 TYR A CA 1
ATOM 697 C C . TYR A 1 93 ? -21.157 -5.293 0.015 1.00 92.31 93 TYR A C 1
ATOM 699 O O . TYR A 1 93 ? -22.244 -5.316 -0.557 1.00 92.31 93 TYR A O 1
ATOM 707 N N . ARG A 1 94 ? -20.971 -5.904 1.193 1.00 91.75 94 ARG A N 1
ATOM 708 C CA . ARG A 1 94 ? -22.050 -6.616 1.908 1.00 91.75 94 ARG A CA 1
ATOM 709 C C . ARG A 1 94 ? -22.805 -5.720 2.887 1.00 91.75 94 ARG A C 1
ATOM 711 O O . ARG A 1 94 ? -24.016 -5.843 3.034 1.00 91.75 94 ARG A O 1
ATOM 718 N N . LYS A 1 95 ? -22.093 -4.825 3.579 1.00 92.44 95 LYS A N 1
ATOM 719 C CA . LYS A 1 95 ? -22.668 -3.885 4.547 1.00 92.44 95 LYS A CA 1
ATOM 720 C C . LYS A 1 95 ? -21.763 -2.667 4.710 1.00 92.44 95 LYS A C 1
ATOM 722 O O . LYS A 1 95 ? -20.545 -2.811 4.698 1.00 92.44 95 LYS A O 1
ATOM 727 N N . ILE A 1 96 ? -22.361 -1.498 4.920 1.00 93.38 96 ILE A N 1
ATOM 728 C CA . ILE A 1 96 ? -21.671 -0.278 5.358 1.00 93.38 96 ILE A CA 1
ATOM 729 C C . ILE A 1 96 ? -22.169 0.039 6.767 1.00 93.38 96 ILE A C 1
ATOM 731 O O . ILE A 1 96 ? -23.372 -0.003 7.027 1.00 93.38 96 ILE A O 1
ATOM 735 N N . VAL A 1 97 ? -21.246 0.308 7.689 1.00 95.50 97 VAL A N 1
ATOM 736 C CA . VAL A 1 97 ? -21.553 0.617 9.091 1.00 95.50 97 VAL A CA 1
ATOM 737 C C . VAL A 1 97 ? -20.728 1.802 9.571 1.00 95.50 97 VAL A C 1
ATOM 739 O O . VAL A 1 97 ? -19.610 2.014 9.108 1.00 95.50 97 VAL A O 1
ATOM 742 N N . LEU A 1 98 ? -21.271 2.544 10.534 1.00 96.69 98 LEU A N 1
ATOM 743 C CA . LEU A 1 98 ? -20.514 3.517 11.311 1.00 96.69 98 LEU A CA 1
ATOM 744 C C . LEU A 1 98 ? -19.955 2.817 12.555 1.00 96.69 98 LEU A C 1
ATOM 746 O O . LEU A 1 98 ? -20.708 2.185 13.294 1.00 96.69 98 LEU A O 1
ATOM 750 N N . ALA A 1 99 ? -18.646 2.915 12.776 1.00 95.75 99 ALA A N 1
ATOM 751 C CA . ALA A 1 99 ? -17.963 2.242 13.876 1.00 95.75 99 ALA A CA 1
ATOM 752 C C . ALA A 1 99 ? -16.891 3.139 14.507 1.00 95.75 99 ALA A C 1
ATOM 754 O O . ALA A 1 99 ? -16.321 4.013 13.853 1.00 95.75 99 ALA A O 1
ATOM 755 N N . GLN A 1 100 ? -16.603 2.886 15.783 1.00 96.25 100 GLN A N 1
ATOM 756 C CA . GLN A 1 100 ? -15.487 3.474 16.519 1.00 96.25 100 GLN A CA 1
ATOM 757 C C . GLN A 1 100 ? -14.926 2.456 17.517 1.00 96.25 100 GLN A C 1
ATOM 759 O O . GLN A 1 100 ? -15.644 1.564 17.968 1.00 96.25 100 GLN A O 1
ATOM 764 N N . ALA A 1 101 ? -13.655 2.607 17.876 1.00 96.12 101 ALA A N 1
ATOM 765 C CA . ALA A 1 101 ? -12.991 1.825 18.905 1.00 96.12 101 ALA A CA 1
ATOM 766 C C . ALA A 1 101 ? -13.717 1.969 20.246 1.00 96.12 101 ALA A C 1
ATOM 768 O O . ALA A 1 101 ? -14.103 3.079 20.611 1.00 96.12 101 ALA A O 1
ATOM 769 N N . GLY A 1 102 ? -13.858 0.878 21.005 1.00 94.94 102 GLY A N 1
ATOM 770 C CA . GLY A 1 102 ? -14.371 0.923 22.382 1.00 94.94 102 GLY A CA 1
ATOM 771 C C . GLY A 1 102 ? -13.397 1.598 23.357 1.00 94.94 102 GLY A C 1
ATOM 772 O O . GLY A 1 102 ? -13.823 2.293 24.280 1.00 94.94 102 GLY A O 1
ATOM 773 N N . ASP A 1 103 ? -12.097 1.497 23.084 1.00 91.94 103 ASP A N 1
ATOM 774 C CA . ASP A 1 103 ? -11.018 2.109 23.862 1.00 91.94 103 ASP A CA 1
ATOM 775 C C . ASP A 1 103 ? -10.961 3.636 23.664 1.00 91.94 103 ASP A C 1
ATOM 777 O O . ASP A 1 103 ? -10.739 4.138 22.558 1.00 91.94 103 ASP A O 1
ATOM 781 N N . SER A 1 104 ? -11.174 4.388 24.747 1.00 92.56 104 SER A N 1
ATOM 782 C CA . SER A 1 104 ? -11.159 5.854 24.735 1.00 92.56 104 SER A CA 1
ATOM 783 C C . SER A 1 104 ? -9.774 6.457 24.519 1.00 92.56 104 SER A C 1
ATOM 785 O O . SER A 1 104 ? -9.691 7.539 23.937 1.00 92.56 104 SER A O 1
ATOM 787 N N . GLN A 1 105 ? -8.704 5.776 24.933 1.00 91.31 105 GLN A N 1
ATOM 788 C CA . GLN A 1 105 ? -7.333 6.242 24.737 1.00 91.31 105 GLN A CA 1
ATOM 789 C C . GLN A 1 105 ? -6.929 6.140 23.266 1.00 91.31 105 GLN A C 1
ATOM 791 O O . GLN A 1 105 ? -6.345 7.074 22.720 1.00 91.31 105 GLN A O 1
ATOM 796 N N . LEU A 1 106 ? -7.310 5.056 22.583 1.00 90.88 106 LEU A N 1
ATOM 797 C CA . LEU A 1 106 ? -7.086 4.943 21.137 1.00 90.88 106 LEU A CA 1
ATOM 798 C C . LEU A 1 106 ? -7.848 6.020 20.364 1.00 90.88 106 LEU A C 1
ATOM 800 O O . LEU A 1 106 ? -7.308 6.616 19.429 1.00 90.88 106 LEU A O 1
ATOM 804 N N . ARG A 1 107 ? -9.094 6.309 20.764 1.00 91.25 107 ARG A N 1
ATOM 805 C CA . ARG A 1 107 ? -9.883 7.373 20.131 1.00 91.25 107 ARG A CA 1
ATOM 806 C C . ARG A 1 107 ? -9.221 8.736 20.286 1.00 91.25 107 ARG A C 1
ATOM 808 O O . ARG A 1 107 ? -9.122 9.437 19.286 1.00 91.25 107 ARG A O 1
ATOM 815 N N . SER A 1 108 ? -8.751 9.091 21.485 1.00 91.56 108 SER A N 1
ATOM 816 C CA . SER A 1 108 ? -8.151 10.408 21.746 1.00 91.56 108 SER A CA 1
ATOM 817 C C . SER A 1 108 ? -6.824 10.631 21.018 1.00 91.56 108 SER A C 1
ATOM 819 O O . SER A 1 108 ? -6.516 11.763 20.652 1.00 91.56 108 SER A O 1
ATOM 821 N N . GLN A 1 109 ? -6.055 9.568 20.774 1.00 89.19 109 GLN A N 1
ATOM 822 C CA . GLN A 1 109 ? -4.807 9.634 20.007 1.00 89.19 109 GLN A CA 1
ATOM 823 C C . GLN A 1 109 ? -5.043 9.641 18.489 1.00 89.19 109 GLN A C 1
ATOM 825 O O . GLN A 1 109 ? -4.223 10.153 17.725 1.00 89.19 109 GLN A O 1
ATOM 830 N N . SER A 1 110 ? -6.158 9.072 18.026 1.00 87.56 110 SER A N 1
ATOM 831 C CA . SER A 1 110 ? -6.515 9.065 16.609 1.00 87.56 110 SER A CA 1
ATOM 832 C C . SER A 1 110 ? -7.242 10.349 16.191 1.00 87.56 110 SER A C 1
ATOM 834 O O . SER A 1 110 ? -7.890 11.018 16.986 1.00 87.56 110 SER A O 1
ATOM 836 N N . ARG A 1 111 ? -7.211 10.667 14.893 1.00 81.75 111 ARG A N 1
ATOM 837 C CA . ARG A 1 111 ? -8.006 11.765 14.308 1.00 81.75 111 ARG A CA 1
ATOM 838 C C . ARG A 1 111 ? -9.423 11.329 13.884 1.00 81.75 111 ARG A C 1
ATOM 840 O O . ARG A 1 111 ? -10.055 12.017 13.091 1.00 81.75 111 ARG A O 1
ATOM 847 N N . GLY A 1 112 ? -9.908 10.175 14.358 1.00 87.38 112 GLY A N 1
ATOM 848 C CA . GLY A 1 112 ? -11.187 9.586 13.944 1.00 87.38 112 GLY A CA 1
ATOM 849 C C . GLY A 1 112 ? -11.691 8.506 14.908 1.00 87.38 112 GLY A C 1
ATOM 850 O O . GLY A 1 112 ? -11.531 8.613 16.117 1.00 87.38 112 GLY A O 1
ATOM 851 N N . GLY A 1 113 ? -12.309 7.447 14.376 1.00 93.31 113 GLY A N 1
ATOM 852 C CA . GLY A 1 113 ? -12.860 6.351 15.185 1.00 93.31 113 GLY A CA 1
ATOM 853 C C . GLY A 1 113 ? -11.849 5.285 15.623 1.00 93.31 113 GLY A C 1
ATOM 854 O O . GLY A 1 113 ? -12.269 4.286 16.187 1.00 93.31 113 GLY A O 1
ATOM 855 N N . ALA A 1 114 ? -10.554 5.430 15.317 1.00 94.50 114 ALA A N 1
ATOM 856 C CA . ALA A 1 114 ? -9.499 4.4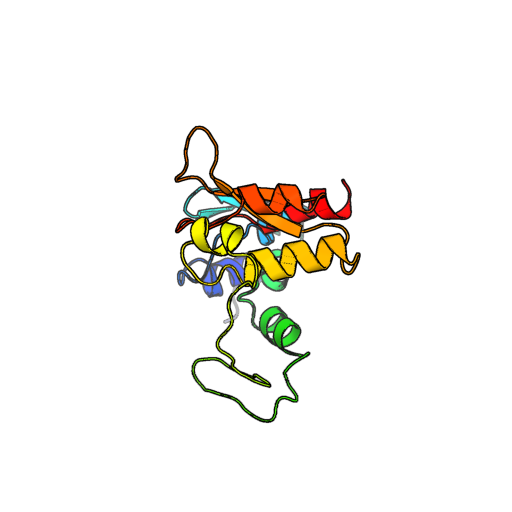34 15.580 1.00 94.50 114 ALA A CA 1
ATOM 857 C C . ALA A 1 114 ? -9.788 2.989 15.093 1.00 94.50 114 ALA A C 1
ATOM 859 O O . ALA A 1 114 ? -9.172 2.041 15.569 1.00 94.50 114 ALA A O 1
ATOM 860 N N . VAL A 1 115 ? -10.688 2.805 14.115 1.00 95.44 115 VAL A N 1
ATOM 861 C CA . VAL A 1 115 ? -11.159 1.475 13.676 1.00 95.44 115 VAL A CA 1
ATOM 862 C C . VAL A 1 115 ? -10.022 0.605 13.136 1.00 95.44 115 VAL A C 1
ATOM 864 O O . VAL A 1 115 ? -9.884 -0.537 13.561 1.00 95.44 115 VAL A O 1
ATOM 867 N N . VAL A 1 116 ? -9.181 1.142 12.244 1.00 94.44 116 VAL A N 1
ATOM 868 C CA . VAL A 1 116 ? -8.054 0.394 11.652 1.00 94.44 116 VAL A CA 1
ATOM 869 C C . VAL A 1 116 ? -7.071 -0.053 12.736 1.00 94.44 116 VAL A C 1
ATOM 871 O O . VAL A 1 116 ? -6.728 -1.226 12.805 1.00 94.44 116 VAL A O 1
ATOM 874 N N . THR A 1 117 ? -6.677 0.861 13.626 1.00 94.62 117 THR A N 1
ATOM 875 C CA . THR A 1 117 ? -5.783 0.574 14.757 1.00 94.62 117 THR A CA 1
ATOM 876 C C . THR A 1 117 ? -6.363 -0.509 15.667 1.00 94.62 117 THR A C 1
ATOM 878 O O . THR A 1 117 ? -5.651 -1.441 16.025 1.00 94.62 117 THR A O 1
ATOM 881 N N . SER A 1 118 ? -7.654 -0.433 16.006 1.00 95.44 118 SER A N 1
ATOM 882 C CA . SER A 1 118 ? -8.306 -1.441 16.847 1.00 95.44 118 SER A CA 1
ATOM 883 C C . SER A 1 118 ? -8.405 -2.810 16.180 1.00 95.44 118 SER A C 1
ATOM 885 O O . SER A 1 118 ? -8.173 -3.809 16.851 1.00 95.44 118 SER A O 1
ATOM 887 N N . LEU A 1 119 ? -8.715 -2.870 14.881 1.00 95.75 119 LEU A N 1
ATOM 888 C CA . LEU A 1 119 ? -8.749 -4.133 14.139 1.00 95.75 119 LEU A CA 1
ATOM 889 C C . LEU A 1 119 ? -7.363 -4.773 14.059 1.00 95.75 119 LEU A C 1
ATOM 891 O O . LEU A 1 119 ? -7.245 -5.979 14.255 1.00 95.75 119 LEU A O 1
ATOM 895 N N . LEU A 1 120 ? -6.321 -3.969 13.820 1.00 95.88 120 LEU A N 1
ATOM 896 C CA . LEU A 1 120 ? -4.952 -4.470 13.774 1.00 95.88 120 LEU A CA 1
ATOM 897 C C . LEU A 1 120 ? -4.502 -4.998 15.141 1.00 95.88 120 LEU A C 1
ATOM 899 O O . LEU A 1 120 ? -4.035 -6.128 15.236 1.00 95.88 120 LEU A O 1
ATOM 903 N N . LYS A 1 121 ? -4.718 -4.217 16.206 1.00 94.75 121 LYS A N 1
ATOM 904 C CA . LYS A 1 121 ? -4.388 -4.610 17.583 1.00 94.75 121 LYS A CA 1
ATOM 905 C C . LYS A 1 121 ? -5.095 -5.909 17.978 1.00 94.75 121 LYS A C 1
ATOM 907 O O . LYS A 1 121 ? -4.438 -6.844 18.420 1.00 94.75 121 LYS A O 1
ATOM 912 N N . TYR A 1 122 ? -6.406 -5.995 17.738 1.00 95.25 122 TYR A N 1
ATOM 913 C CA . TYR A 1 122 ? -7.189 -7.200 18.020 1.00 95.25 122 TYR A CA 1
ATOM 914 C C . TYR A 1 122 ? -6.709 -8.409 17.208 1.00 95.25 122 TYR A C 1
ATOM 916 O O . TYR A 1 122 ? -6.605 -9.506 17.750 1.00 95.25 122 TYR A O 1
ATOM 924 N N . GLY A 1 123 ? -6.405 -8.226 15.920 1.00 96.50 123 GLY A N 1
ATOM 925 C CA . GLY A 1 123 ? -5.904 -9.298 15.061 1.00 96.50 123 GLY A CA 1
ATOM 926 C C . GLY A 1 123 ? -4.588 -9.896 15.563 1.00 96.50 123 GLY A C 1
ATOM 927 O O . GLY A 1 123 ? -4.456 -11.116 15.576 1.00 96.50 123 GLY A O 1
ATOM 928 N N . MET A 1 124 ? -3.674 -9.061 16.068 1.00 94.94 124 MET A N 1
ATOM 929 C CA . MET A 1 124 ? -2.424 -9.520 16.689 1.00 94.94 124 MET A CA 1
ATOM 930 C C . MET A 1 124 ? -2.663 -10.181 18.052 1.00 94.94 124 MET A C 1
ATOM 932 O O . MET A 1 124 ? -2.168 -11.273 18.302 1.00 94.94 124 MET A O 1
ATOM 936 N N . GLU A 1 125 ? -3.451 -9.557 18.935 1.00 94.88 125 GLU A N 1
ATOM 937 C CA . GLU A 1 125 ? -3.741 -10.087 20.280 1.00 94.88 125 GLU A CA 1
ATOM 938 C C . GLU A 1 125 ? -4.489 -11.426 20.246 1.00 94.88 125 GLU A C 1
ATOM 940 O O . GLU A 1 125 ? -4.291 -12.274 21.113 1.00 94.88 125 GLU A O 1
ATOM 945 N N . SER A 1 126 ? -5.353 -11.617 19.247 1.00 96.50 126 SER A N 1
ATOM 946 C CA . SER A 1 126 ? -6.096 -12.865 19.039 1.00 96.50 126 SER A CA 1
ATOM 947 C C . SER A 1 126 ? -5.309 -13.934 18.276 1.00 96.50 126 SER A C 1
ATOM 949 O O . SER A 1 126 ? -5.789 -15.063 18.177 1.00 96.50 126 SER A O 1
ATOM 951 N N . GLY A 1 127 ? -4.132 -13.605 17.732 1.00 95.62 127 GLY A N 1
ATOM 952 C CA . GLY A 1 127 ? -3.352 -14.509 16.885 1.00 95.62 127 GLY A CA 1
ATOM 953 C C . GLY A 1 127 ? -3.985 -14.783 15.515 1.00 95.62 127 GLY A C 1
ATOM 954 O O . GLY A 1 127 ? -3.728 -15.825 14.920 1.00 95.62 127 GLY A O 1
ATOM 955 N N . PHE A 1 128 ? -4.837 -13.882 15.007 1.00 97.25 128 PHE A N 1
ATOM 956 C CA . PHE A 1 128 ? -5.407 -13.991 13.657 1.00 97.25 128 PHE A CA 1
ATOM 957 C C . PHE A 1 128 ? -4.356 -13.739 12.561 1.00 97.25 128 PHE A C 1
ATOM 959 O O . PHE A 1 128 ? -4.468 -14.273 11.460 1.00 97.25 128 PHE A O 1
ATOM 966 N N . PHE A 1 129 ? -3.334 -12.936 12.863 1.00 95.62 129 PHE A N 1
ATOM 967 C CA . PHE A 1 129 ? -2.108 -12.797 12.077 1.00 95.62 129 PHE A CA 1
ATOM 968 C C . PHE A 1 129 ? -0.929 -12.457 13.000 1.00 95.62 129 PHE A C 1
ATOM 970 O O . PHE A 1 129 ? -1.124 -11.860 14.059 1.00 95.62 129 PHE A O 1
ATOM 977 N N . ASP A 1 130 ? 0.289 -12.796 12.575 1.00 93.00 130 ASP A N 1
ATOM 978 C CA . ASP A 1 130 ? 1.502 -12.636 13.392 1.00 93.00 130 ASP A CA 1
ATOM 979 C C . ASP A 1 130 ? 2.108 -11.227 13.316 1.00 93.00 130 ASP A C 1
ATOM 981 O O . ASP A 1 130 ? 2.728 -10.748 14.263 1.00 93.00 130 ASP A O 1
ATOM 985 N N . SER A 1 131 ? 1.944 -10.547 12.178 1.00 94.25 131 SER A N 1
ATOM 986 C CA . SER A 1 131 ? 2.514 -9.219 11.950 1.00 94.25 131 SER A CA 1
ATOM 987 C C . SER A 1 131 ? 1.661 -8.363 11.017 1.00 94.25 131 SER A C 1
ATOM 989 O O . SER A 1 131 ? 0.838 -8.863 10.246 1.00 94.25 131 SER A O 1
ATOM 991 N N . ALA A 1 132 ? 1.861 -7.047 11.080 1.00 95.38 132 ALA A N 1
ATOM 992 C CA . ALA A 1 132 ? 1.217 -6.092 10.185 1.00 95.38 132 ALA A CA 1
ATOM 993 C C . ALA A 1 132 ? 2.221 -5.077 9.640 1.00 95.38 132 ALA A C 1
ATOM 995 O O . ALA A 1 132 ? 3.051 -4.541 10.371 1.00 95.38 132 ALA A O 1
ATOM 996 N N . ILE A 1 133 ? 2.106 -4.749 8.354 1.00 95.62 133 ILE A N 1
ATOM 997 C CA . ILE A 1 133 ? 2.847 -3.631 7.768 1.00 95.62 133 ILE A CA 1
ATOM 998 C C . ILE A 1 133 ? 2.062 -2.348 8.031 1.00 95.62 133 ILE A C 1
ATOM 1000 O O . ILE A 1 133 ? 0.911 -2.213 7.614 1.00 95.62 133 ILE A O 1
ATOM 1004 N N . VAL A 1 134 ? 2.698 -1.397 8.707 1.00 94.88 134 VAL A N 1
ATOM 1005 C CA . VAL A 1 134 ? 2.112 -0.108 9.078 1.00 94.88 134 VAL A CA 1
ATOM 1006 C C . VAL A 1 134 ? 2.986 1.053 8.616 1.00 94.88 134 VAL A C 1
ATOM 1008 O O . VAL A 1 134 ? 4.176 0.896 8.348 1.00 94.88 134 VAL A O 1
ATOM 1011 N N . THR A 1 135 ? 2.397 2.245 8.543 1.00 93.81 135 THR A N 1
ATOM 1012 C CA . THR A 1 135 ? 3.118 3.479 8.215 1.00 93.81 135 THR A CA 1
ATOM 1013 C C . THR A 1 135 ? 3.348 4.315 9.471 1.00 93.81 135 THR A C 1
ATOM 1015 O O . THR A 1 135 ? 2.405 4.823 10.087 1.00 93.81 135 THR A O 1
ATOM 1018 N N . GLN A 1 136 ? 4.617 4.521 9.809 1.00 91.50 136 GLN A N 1
ATOM 1019 C CA . GLN A 1 136 ? 5.057 5.434 10.863 1.00 91.50 136 GLN A CA 1
ATOM 1020 C C . GLN A 1 136 ? 5.573 6.738 10.254 1.00 91.50 136 GLN A C 1
ATOM 1022 O O . GLN A 1 136 ? 5.882 6.803 9.067 1.00 91.50 136 GLN A O 1
ATOM 1027 N N . ALA A 1 137 ? 5.648 7.790 11.061 1.00 87.50 137 ALA A N 1
ATOM 1028 C CA . ALA A 1 137 ? 6.358 9.006 10.686 1.00 87.50 137 ALA A CA 1
ATOM 1029 C C . ALA A 1 137 ? 7.830 8.877 11.107 1.00 87.50 137 ALA A C 1
ATOM 1031 O O . ALA A 1 137 ? 8.111 8.359 12.186 1.00 87.50 137 ALA A O 1
ATOM 1032 N N . GLU A 1 138 ? 8.766 9.336 10.279 1.00 87.31 138 GLU A N 1
ATOM 1033 C CA . GLU A 1 138 ? 10.181 9.374 10.655 1.00 87.31 138 GLU A CA 1
ATOM 1034 C C . GLU A 1 138 ? 10.393 10.354 11.823 1.00 87.31 138 GLU A C 1
ATOM 1036 O O . GLU A 1 138 ? 9.922 11.491 11.779 1.00 87.31 138 GLU A O 1
ATOM 1041 N N . SER A 1 139 ? 11.130 9.946 12.864 1.00 84.56 139 SER A N 1
ATOM 1042 C CA . SER A 1 139 ? 11.280 10.742 14.095 1.00 84.56 139 SER A CA 1
ATOM 1043 C C . SER A 1 139 ? 11.868 12.137 13.862 1.00 84.56 139 SER A C 1
ATOM 1045 O O . SER A 1 139 ? 11.505 13.080 14.556 1.00 84.56 139 SER A O 1
ATOM 1047 N N . GLN A 1 140 ? 12.776 12.264 12.890 1.00 87.19 140 GLN A N 1
ATOM 1048 C CA . GLN A 1 140 ? 13.445 13.526 12.546 1.00 87.19 140 GLN A CA 1
ATOM 1049 C C . GLN A 1 140 ? 12.709 14.314 11.452 1.00 87.19 140 GLN A C 1
ATOM 1051 O O . GLN A 1 140 ? 12.982 15.495 11.251 1.00 87.19 140 GLN A O 1
ATOM 1056 N N . ASN A 1 141 ? 11.776 13.678 10.740 1.00 86.31 141 ASN A N 1
ATOM 1057 C CA . ASN A 1 141 ? 10.993 14.304 9.682 1.00 86.31 141 ASN A CA 1
ATOM 1058 C C . ASN A 1 141 ? 9.573 13.715 9.649 1.00 86.31 141 ASN A C 1
ATOM 1060 O O . ASN A 1 141 ? 9.303 12.786 8.883 1.00 86.31 141 ASN A O 1
ATOM 1064 N N . PRO A 1 142 ? 8.631 14.271 10.433 1.00 84.00 142 PRO A N 1
ATOM 1065 C CA . PRO A 1 142 ? 7.278 13.729 10.529 1.00 84.00 142 PRO A CA 1
ATOM 1066 C C . PRO A 1 142 ? 6.497 13.704 9.205 1.00 84.00 142 PRO A C 1
ATOM 1068 O O . PRO A 1 142 ? 5.535 12.948 9.067 1.00 84.00 142 PRO A O 1
ATOM 1071 N N . SER A 1 143 ? 6.907 14.518 8.228 1.00 84.56 143 SER A N 1
ATOM 1072 C CA . SER A 1 143 ? 6.327 14.550 6.881 1.00 84.56 143 SER A CA 1
ATOM 1073 C C . SER A 1 143 ? 6.781 13.379 6.008 1.00 84.56 143 SER A C 1
ATOM 1075 O O . SER A 1 143 ? 6.223 13.169 4.936 1.00 84.56 143 SER A O 1
ATOM 1077 N N . LYS A 1 144 ? 7.781 12.606 6.441 1.00 88.19 144 LYS A N 1
ATOM 1078 C CA . LYS A 1 144 ? 8.283 11.441 5.718 1.00 88.19 144 LYS A CA 1
ATOM 1079 C C . LYS A 1 144 ? 7.715 10.156 6.330 1.00 88.19 144 LYS A C 1
ATOM 1081 O O . LYS A 1 144 ? 8.170 9.730 7.395 1.00 88.19 144 LYS A O 1
ATOM 1086 N N . PRO A 1 145 ? 6.720 9.524 5.686 1.00 89.88 145 PRO A N 1
ATOM 1087 C CA . PRO A 1 145 ? 6.204 8.243 6.131 1.00 89.88 145 PRO A CA 1
ATOM 1088 C C . PRO A 1 145 ? 7.204 7.124 5.824 1.00 89.88 145 PRO A C 1
ATOM 1090 O O . PRO A 1 145 ? 7.765 7.057 4.732 1.00 89.88 145 PRO A O 1
ATOM 1093 N N . VAL A 1 146 ? 7.383 6.210 6.771 1.00 91.00 146 VAL A N 1
ATOM 1094 C CA . VAL A 1 146 ? 8.267 5.050 6.646 1.00 91.00 146 VAL A CA 1
ATOM 1095 C C . VAL A 1 146 ? 7.458 3.786 6.932 1.00 91.00 146 VAL A C 1
ATOM 1097 O O . VAL A 1 146 ? 6.735 3.739 7.935 1.00 91.00 146 VAL A O 1
ATOM 1100 N N . PRO A 1 147 ? 7.528 2.769 6.060 1.00 93.12 147 PRO A N 1
ATOM 1101 C CA . PRO A 1 147 ? 6.880 1.497 6.322 1.00 93.12 147 PRO A CA 1
ATOM 1102 C C . PRO A 1 147 ? 7.640 0.725 7.407 1.00 93.12 147 PRO A C 1
ATOM 1104 O O . PRO A 1 147 ? 8.871 0.688 7.423 1.00 93.12 147 PRO A O 1
ATOM 1107 N N . LYS A 1 148 ? 6.904 0.100 8.324 1.00 93.25 148 LYS A N 1
ATOM 1108 C CA . LYS A 1 148 ? 7.447 -0.696 9.426 1.00 93.25 148 LYS A CA 1
ATOM 1109 C C . LYS A 1 148 ? 6.628 -1.970 9.586 1.00 93.25 148 LYS A C 1
ATOM 1111 O O . LYS A 1 148 ? 5.408 -1.942 9.452 1.00 93.25 148 LYS A O 1
ATOM 1116 N N . VAL A 1 149 ? 7.303 -3.073 9.888 1.00 95.44 149 VAL A N 1
ATOM 1117 C CA . VAL A 1 149 ? 6.651 -4.317 10.307 1.00 95.44 149 VAL A CA 1
ATOM 1118 C C . VAL A 1 149 ? 6.414 -4.237 11.813 1.00 95.44 149 VAL A C 1
ATOM 1120 O O . VAL A 1 149 ? 7.369 -4.104 12.576 1.00 95.44 149 VAL A O 1
ATOM 1123 N N . ALA A 1 150 ? 5.148 -4.265 12.214 1.00 94.62 150 ALA A N 1
ATOM 1124 C CA . ALA A 1 150 ? 4.712 -4.405 13.594 1.00 94.62 150 ALA A CA 1
ATOM 1125 C C . ALA A 1 150 ? 4.637 -5.894 13.941 1.00 94.62 150 ALA A C 1
ATOM 1127 O O . ALA A 1 150 ? 3.927 -6.639 13.263 1.00 94.62 150 ALA A O 1
ATOM 1128 N N . ILE A 1 151 ? 5.362 -6.305 14.980 1.00 93.50 151 ILE A N 1
ATOM 1129 C CA . ILE A 1 151 ? 5.454 -7.702 15.441 1.00 93.50 151 ILE 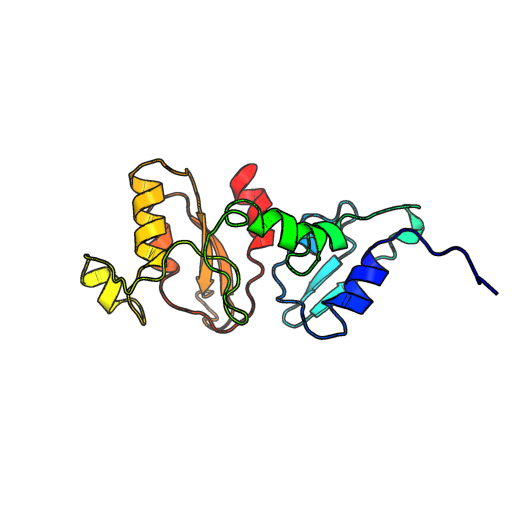A CA 1
ATOM 1130 C C . ILE A 1 151 ? 4.833 -7.897 16.826 1.00 93.50 151 ILE A C 1
ATOM 1132 O O . ILE A 1 151 ? 4.553 -9.022 17.225 1.00 93.50 151 ILE A O 1
ATOM 1136 N N . VAL A 1 152 ? 4.575 -6.806 17.552 1.00 92.50 152 VAL A N 1
ATOM 1137 C CA . VAL A 1 152 ? 3.779 -6.817 18.783 1.00 92.50 152 VAL A CA 1
ATOM 1138 C C . VAL A 1 152 ? 2.642 -5.792 18.714 1.00 92.50 152 VAL A C 1
ATOM 1140 O O . VAL A 1 152 ? 2.777 -4.782 18.021 1.00 92.50 152 VAL A O 1
ATOM 1143 N N . PRO A 1 153 ? 1.520 -6.000 19.434 1.00 89.50 153 PRO A N 1
ATOM 1144 C CA . PRO A 1 153 ? 0.377 -5.082 19.404 1.00 89.50 153 PRO A CA 1
ATOM 1145 C C . PRO A 1 153 ? 0.731 -3.615 19.703 1.00 89.50 153 PRO A C 1
ATOM 1147 O O . PRO A 1 153 ? 0.147 -2.705 19.112 1.00 89.50 153 PRO A O 1
ATOM 1150 N N . ASP A 1 154 ? 1.714 -3.377 20.574 1.00 89.88 154 ASP A N 1
ATOM 1151 C CA . ASP A 1 154 ? 2.155 -2.030 20.953 1.00 89.88 154 ASP A CA 1
ATOM 1152 C C . ASP A 1 154 ? 2.852 -1.281 19.805 1.00 89.88 154 ASP A C 1
ATOM 1154 O O . ASP A 1 154 ? 2.766 -0.052 19.732 1.00 89.88 154 ASP A O 1
ATOM 1158 N N . ASP A 1 155 ? 3.457 -1.993 18.845 1.00 90.94 155 ASP A N 1
ATOM 1159 C CA . ASP A 1 155 ? 4.074 -1.376 17.665 1.00 90.94 155 ASP A CA 1
ATOM 1160 C C . ASP A 1 155 ? 3.034 -0.605 16.839 1.00 90.94 155 ASP A C 1
ATOM 1162 O O . ASP A 1 155 ? 3.345 0.427 16.239 1.00 90.94 155 ASP A O 1
ATOM 1166 N N . ILE A 1 156 ? 1.773 -1.052 16.842 1.00 92.06 156 ILE A N 1
ATOM 1167 C CA . ILE A 1 156 ? 0.671 -0.419 16.106 1.00 92.06 156 ILE A CA 1
ATOM 1168 C C . ILE A 1 156 ? 0.393 1.001 16.623 1.00 92.06 156 ILE A C 1
ATOM 1170 O O . ILE A 1 156 ? -0.011 1.874 15.847 1.00 92.06 156 ILE A O 1
ATOM 1174 N N . LEU A 1 157 ? 0.643 1.272 17.909 1.00 88.62 157 LEU A N 1
ATOM 1175 C CA . LEU A 1 157 ? 0.358 2.570 18.531 1.00 88.62 157 LEU A CA 1
ATOM 1176 C C . LEU A 1 157 ? 1.202 3.696 17.923 1.00 88.62 157 LEU A C 1
ATOM 1178 O O . LEU A 1 157 ? 0.725 4.812 17.721 1.00 88.62 157 LEU A O 1
ATOM 1182 N N . SER A 1 158 ? 2.435 3.387 17.533 1.00 86.44 158 SER A N 1
ATOM 1183 C CA . SER A 1 158 ? 3.327 4.339 16.862 1.00 86.44 158 SER A CA 1
ATOM 1184 C C . SER A 1 158 ? 2.863 4.729 15.447 1.00 86.44 158 SER A C 1
ATOM 1186 O O . SER A 1 158 ? 3.281 5.754 14.903 1.00 86.44 158 SER A O 1
ATOM 1188 N N . ALA A 1 159 ? 1.971 3.940 14.842 1.00 90.25 159 ALA A N 1
ATOM 1189 C CA . ALA A 1 159 ? 1.427 4.186 13.513 1.00 90.25 159 ALA A CA 1
ATOM 1190 C C . ALA A 1 159 ? 0.095 4.957 13.529 1.00 90.25 159 ALA A C 1
ATOM 1192 O O . ALA A 1 159 ? -0.441 5.257 12.460 1.00 90.25 159 ALA A O 1
ATOM 1193 N N . ILE A 1 160 ? -0.431 5.333 14.703 1.00 89.56 160 ILE A N 1
ATOM 1194 C CA . ILE A 1 160 ? -1.727 6.014 14.831 1.00 89.56 160 ILE A CA 1
ATOM 1195 C C . ILE A 1 160 ? -1.780 7.308 14.002 1.00 89.56 160 ILE A C 1
ATOM 1197 O O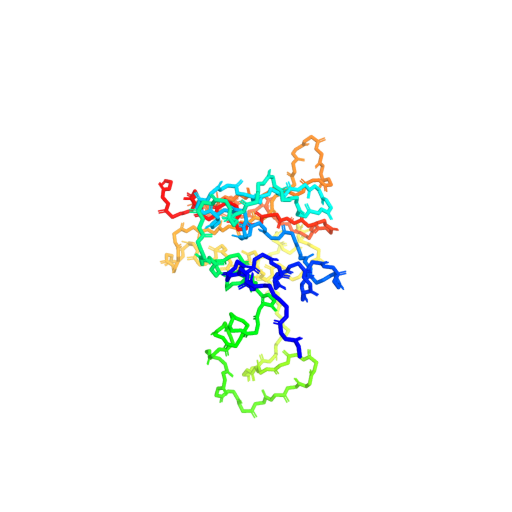 . ILE A 1 160 ? -0.822 8.084 13.908 1.00 89.56 160 ILE A O 1
ATOM 1201 N N . GLY A 1 161 ? -2.948 7.538 13.398 1.00 86.50 161 GLY A N 1
ATOM 1202 C CA . GLY A 1 161 ? -3.264 8.738 12.630 1.00 86.50 161 GLY A CA 1
ATOM 1203 C C . GLY A 1 161 ? -2.784 8.695 11.179 1.00 86.50 161 GLY A C 1
ATOM 1204 O O . GLY A 1 161 ? -1.885 7.941 10.809 1.00 86.50 161 GLY A O 1
ATOM 1205 N N . SER A 1 162 ? -3.392 9.541 10.353 1.00 86.88 162 SER A N 1
ATOM 1206 C CA . SER A 1 162 ? -3.122 9.610 8.916 1.00 86.88 162 SER A CA 1
ATOM 1207 C C . SER A 1 162 ? -1.882 10.444 8.606 1.00 86.88 162 SER A C 1
ATOM 1209 O O . SER A 1 162 ? -1.673 11.502 9.202 1.00 86.88 162 SER A O 1
ATOM 1211 N N . LYS A 1 163 ? -1.090 9.981 7.636 1.00 87.19 163 LYS A N 1
ATOM 1212 C CA . LYS A 1 163 ? 0.023 10.720 7.037 1.00 87.19 163 LYS A CA 1
ATOM 1213 C C . LYS A 1 163 ? -0.351 10.972 5.580 1.00 87.19 163 LYS A C 1
ATOM 1215 O O . LYS A 1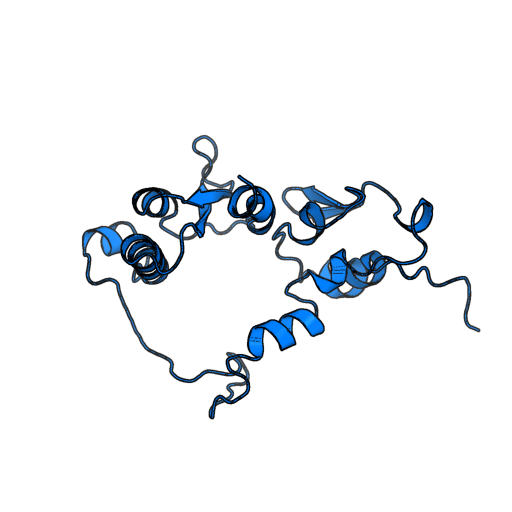 163 ? -0.622 10.026 4.850 1.00 87.19 163 LYS A O 1
ATOM 1220 N N . PHE A 1 164 ? -0.418 12.237 5.177 1.00 86.50 164 PHE A N 1
ATOM 1221 C CA . PHE A 1 164 ? -0.900 12.648 3.850 1.00 86.50 164 PHE A CA 1
ATOM 1222 C C . PHE A 1 164 ? 0.223 12.704 2.805 1.00 86.50 164 PHE A C 1
ATOM 1224 O O . PHE A 1 164 ? 0.225 13.560 1.928 1.00 86.50 164 PHE A O 1
ATOM 1231 N N . PHE A 1 165 ? 1.180 11.783 2.915 1.00 88.25 165 PHE A N 1
ATOM 1232 C CA . PHE A 1 165 ? 2.292 11.615 1.988 1.00 88.25 165 PHE A CA 1
ATOM 1233 C C . PHE A 1 165 ? 2.350 10.150 1.534 1.00 88.25 165 PHE A C 1
ATOM 1235 O O . PHE A 1 165 ? 1.987 9.266 2.318 1.00 88.25 165 PHE A O 1
ATOM 1242 N N . PRO A 1 166 ? 2.792 9.864 0.297 1.00 88.38 166 PRO A N 1
ATOM 1243 C CA . PRO A 1 166 ? 2.914 8.495 -0.187 1.00 88.38 166 PRO A CA 1
ATOM 1244 C C . PRO A 1 166 ? 3.863 7.673 0.685 1.00 88.38 166 PRO A C 1
ATOM 1246 O O . PRO A 1 166 ? 4.946 8.132 1.039 1.00 88.38 166 PRO A O 1
ATOM 1249 N N . SER A 1 167 ? 3.461 6.448 1.018 1.00 89.31 167 SER A N 1
ATOM 1250 C CA . SER A 1 167 ? 4.266 5.507 1.794 1.00 89.31 167 SER A CA 1
ATOM 1251 C C . SER A 1 167 ? 4.492 4.242 0.978 1.00 89.31 167 SER A C 1
ATOM 1253 O O . SER A 1 167 ? 3.538 3.618 0.509 1.00 89.31 167 SER A O 1
ATOM 1255 N N . SER A 1 168 ? 5.753 3.842 0.836 1.00 93.25 168 SER A N 1
ATOM 1256 C CA . SER A 1 168 ? 6.178 2.662 0.083 1.00 93.25 168 SER A CA 1
ATOM 1257 C C . SER A 1 168 ? 5.941 1.357 0.857 1.00 93.25 168 SER A C 1
ATOM 1259 O O . SER A 1 168 ? 6.846 0.546 1.039 1.00 93.25 168 SER A O 1
ATOM 1261 N N . VAL A 1 169 ? 4.708 1.141 1.327 1.00 93.44 169 VAL A N 1
ATOM 1262 C CA . VAL A 1 169 ? 4.316 0.033 2.219 1.00 93.44 169 VAL A CA 1
ATOM 1263 C C . VAL A 1 169 ? 4.729 -1.352 1.726 1.00 93.44 169 VAL A C 1
ATOM 1265 O O . VAL A 1 169 ? 5.147 -2.179 2.530 1.00 93.44 169 VAL A O 1
ATOM 1268 N N . ALA A 1 170 ? 4.705 -1.607 0.418 1.00 94.75 170 ALA A N 1
ATOM 1269 C CA . ALA A 1 170 ? 5.066 -2.916 -0.115 1.00 94.75 170 ALA A CA 1
ATOM 1270 C C . ALA A 1 170 ? 6.564 -3.233 0.038 1.00 94.75 170 ALA A C 1
ATOM 1272 O O . ALA A 1 170 ? 6.929 -4.404 0.059 1.00 94.75 170 ALA A O 1
ATOM 1273 N N . THR A 1 171 ? 7.436 -2.231 0.207 1.00 93.31 171 THR A N 1
ATOM 1274 C CA . THR A 1 171 ? 8.881 -2.465 0.405 1.00 93.31 171 THR A CA 1
ATOM 1275 C C . THR A 1 171 ? 9.186 -3.206 1.709 1.00 93.31 171 THR A C 1
ATOM 1277 O O . THR A 1 171 ? 10.169 -3.938 1.777 1.00 93.31 171 THR A O 1
ATOM 1280 N N . ALA A 1 172 ? 8.312 -3.103 2.716 1.00 94.00 172 ALA A N 1
ATOM 1281 C CA . ALA A 1 172 ? 8.448 -3.836 3.974 1.00 94.00 172 ALA A CA 1
ATOM 1282 C C . ALA A 1 172 ? 7.994 -5.306 3.882 1.00 94.00 172 ALA A C 1
ATOM 1284 O O . ALA A 1 172 ? 8.199 -6.061 4.830 1.00 94.00 172 ALA A O 1
ATOM 1285 N N . TYR A 1 173 ? 7.408 -5.737 2.757 1.00 92.25 173 TYR A N 1
ATOM 1286 C CA . TYR A 1 173 ? 6.894 -7.100 2.588 1.00 92.25 173 TYR A CA 1
ATOM 1287 C C . TYR A 1 173 ? 7.978 -8.167 2.765 1.00 92.25 173 TYR A C 1
ATOM 1289 O O . TYR A 1 173 ? 7.753 -9.161 3.448 1.00 92.25 173 TYR A O 1
ATOM 1297 N N . GLY A 1 174 ? 9.173 -7.940 2.207 1.00 88.25 174 GLY A N 1
ATOM 1298 C CA . GLY A 1 174 ? 10.291 -8.876 2.351 1.00 88.25 174 GLY A CA 1
ATOM 1299 C C . GLY A 1 174 ? 10.655 -9.121 3.817 1.00 88.25 174 GLY A C 1
ATOM 1300 O O . GLY A 1 174 ? 10.809 -10.267 4.225 1.00 88.25 174 GLY A O 1
ATOM 1301 N N . SER A 1 175 ? 10.706 -8.058 4.624 1.00 90.06 175 SER A N 1
ATOM 1302 C CA . SER A 1 175 ? 10.975 -8.151 6.064 1.00 90.06 175 SER A CA 1
ATOM 1303 C C . SER A 1 175 ? 9.826 -8.768 6.860 1.00 90.06 175 SER A C 1
ATOM 1305 O O . SER A 1 175 ? 10.074 -9.339 7.910 1.00 90.06 175 SER A O 1
ATOM 1307 N N . ALA A 1 176 ? 8.582 -8.652 6.392 1.00 90.06 176 ALA A N 1
ATOM 1308 C CA . ALA A 1 176 ? 7.430 -9.237 7.076 1.00 90.06 176 ALA A CA 1
ATOM 1309 C C . ALA A 1 176 ? 7.329 -10.760 6.884 1.00 90.06 176 ALA A C 1
ATOM 1311 O O . ALA A 1 176 ? 6.797 -11.442 7.752 1.00 90.06 176 ALA A O 1
ATOM 1312 N N . VAL A 1 177 ? 7.807 -11.283 5.748 1.00 87.81 177 VAL A N 1
ATOM 1313 C CA . VAL A 1 177 ? 7.664 -12.706 5.383 1.00 87.81 177 VAL A CA 1
ATOM 1314 C C . VAL A 1 177 ? 8.943 -13.512 5.607 1.00 87.81 177 VAL A C 1
ATOM 1316 O O . VAL A 1 177 ? 8.862 -14.682 5.968 1.00 87.81 177 VAL A O 1
ATOM 1319 N N . TYR A 1 178 ? 10.112 -12.914 5.369 1.00 84.88 178 TYR A N 1
ATOM 1320 C CA . TYR A 1 178 ? 11.409 -13.605 5.431 1.00 84.88 178 TYR A CA 1
ATOM 1321 C C . TYR A 1 178 ? 12.309 -13.132 6.583 1.00 84.88 178 TYR A C 1
ATOM 1323 O O . TYR A 1 178 ? 13.456 -13.575 6.659 1.00 84.88 178 TYR A O 1
ATOM 1331 N N . GLY A 1 179 ? 11.839 -12.173 7.389 1.00 71.06 179 GLY A N 1
ATOM 1332 C CA . GLY A 1 179 ? 12.589 -11.569 8.495 1.00 71.06 179 GLY A CA 1
ATOM 1333 C C . GLY A 1 179 ? 12.530 -12.345 9.801 1.00 71.06 179 GLY A C 1
ATOM 1334 O O . GLY A 1 179 ? 11.795 -13.353 9.878 1.00 71.06 179 GLY A O 1
#

Solvent-accessible surface area (backbone atoms only — not comparable to full-atom values): 10685 Å² total; per-residue (Å²): 137,89,78,75,85,80,67,49,45,23,59,60,54,34,38,67,70,31,48,74,74,62,68,61,63,58,37,33,42,41,31,68,66,36,91,77,60,30,38,43,81,53,100,88,46,79,44,74,78,50,71,60,76,80,83,37,73,63,44,55,58,51,25,61,58,29,73,84,28,67,70,38,40,54,59,73,45,53,92,38,67,82,36,92,41,73,43,94,90,79,40,59,43,89,80,88,81,92,76,59,44,89,50,64,68,54,28,74,68,24,90,56,38,30,48,69,61,46,53,52,34,47,32,40,75,70,62,77,41,76,63,45,81,42,55,27,55,35,93,93,41,69,80,44,46,40,50,40,69,27,71,49,54,71,53,53,63,68,31,60,52,89,73,99,49,72,40,39,48,45,53,39,48,60,58,67,76,76,99

Foldseek 3Di:
DDDDQPQQECVVVCCVPDFVVPNDLLQQQLQQQDPVSQWDDDQRHIDGNDDPVVPDSHDNRSLCRDCPRPNNVCVVCVVQPPAPDQDPVPGGDNDDDDAADPDPVCQVQAPDRNVVLNVQLCCCVVVVDQWDWAWAADPVGNLDIEIDIGRHSVVSSRRHYDRPGRYNSNNCVCVNPVD

pLDDT: mean 89.67, std 9.9, range [33.22, 97.25]

Secondary structure (DSSP, 8-state):
---S---EETHHHHIIIIITTT------HHHHT-TT--EEEETTEEEE-S-GGGT-SEE-HHHHT-TTSHHHHHHHHGGGTT-SEEETTTEEES-------S-HHHHHHSSS--HHHHHHHHHHHTTS-S-EEEEEEETTEEEEEEEEEE-SGGGGGGG-S---S---GGGGHHHHHH-

Radius of gyration: 19.34 Å; Cα contacts (8 Å, |Δi|>4): 255; chains: 1; bounding box: 45×29×65 Å